Protein AF-0000000073184223 (afdb_homodimer)

pLDDT: mean 76.75, std 21.21, range [19.06, 98.12]

Nearest PDB structures (foldseek):
  7ayc-assembly1_A-2  TM=7.603E-01  e=7.963E-11  Homo sapiens
  1zsy-assembly1_A  TM=7.651E-01  e=2.334E-10  Homo sapiens
  5lbx-assembly1_B  TM=7.078E-01  e=9.997E-10  Candida tropicalis
  4w99-assembly1_B  TM=7.111E-01  e=1.658E-09  Candida tropicalis
  6k9y-assembly2_C  TM=6.163E-01  e=9.029E-06  Homo sapiens

Sequence (350 aa):
MLSVWGFRTVNLIRDRGEVNKKIRELTELGGDYVLTETEFMKNRKDVLKNLYEPVKLALNGVGGRSALVVASALERGGTVVSYGEMSGENAQFSTSSFIFNDIIARGFAIMNFYNNPENATKCDQIFHDLQELYKQNRLKSPDMDKWGMQDYSKAIEHAVDHGHPKQLIIEDTVLMLSVWGFRTVNLIRDRGEVNKKIRELTELGGDYVLTETEFMKNRKDVLKNLYEPVKLALNGVGGRSALVVASALERGGTVVSYGEMSGENAQFSTSSFIFNDIIARGFAIMNFYNNPENATKCDQIFHDLQELYKQNRLKSPDMDKWGMQDYSKAIEHAVDHGHPKQLIIEDTVL

Organism: Anisakis simplex (NCBI:txid6269)

Solvent-accessible surface area (backbone atoms only — not comparable to full-atom values): 18554 Å² total; per-residue (Å²): 104,55,45,79,74,62,32,51,31,51,31,49,40,68,90,58,83,64,48,68,59,50,39,53,51,43,41,72,66,48,41,72,36,66,40,32,52,70,58,39,70,75,39,40,68,62,56,55,64,70,37,92,44,65,24,44,35,24,39,30,24,36,22,18,66,58,31,29,59,50,46,68,59,42,34,75,61,10,37,31,36,31,62,40,52,70,69,74,37,51,21,29,34,56,46,63,44,18,32,76,33,41,28,33,38,34,32,42,38,68,63,62,50,63,68,31,72,91,34,43,67,58,48,49,49,50,49,48,52,51,49,52,34,37,74,68,66,64,46,77,70,63,93,52,78,85,71,61,84,87,43,48,68,55,47,51,49,42,60,67,68,47,82,77,65,73,30,49,29,46,22,55,57,84,122,103,56,45,79,74,62,34,51,33,49,31,47,40,67,89,58,84,61,46,69,59,50,39,52,52,43,40,72,66,49,42,70,36,65,40,33,50,68,56,38,69,75,38,41,67,62,56,54,64,70,37,92,43,64,25,44,36,24,39,31,25,35,22,18,66,58,30,28,59,52,47,67,60,42,33,75,61,10,37,31,35,32,62,39,52,69,69,74,37,51,22,28,36,56,47,63,45,17,31,76,31,41,29,35,39,34,32,42,39,67,62,62,50,63,69,31,73,92,33,43,67,59,49,48,50,50,49,48,51,52,50,51,34,37,73,69,66,65,47,76,72,65,94,54,79,86,69,61,84,87,41,46,67,54,47,52,49,43,60,69,67,50,81,78,62,72,29,48,29,45,23,56,59,85,121

Radius of gyration: 23.41 Å; Cα contacts (8 Å, |Δi|>4): 614; chains: 2; bounding box: 47×69×52 Å

Secondary structure (DSSP, 8-state):
-GGGGT--EEEEE-SSS-HHHHHHHHHHTT-SEEEEHHHHHHSHHHHHHTSSS-EEEEEESS-HHHHHHHHTTEEEEEEEEE---TT-SPEEE-HHHHHHH--EEEE--HHHHHH-GGGHHHHHHHHHHHHHHHHTT-S---S-----GGGHHHHHHHHHHSS----EEEE----/-GGGGT--EEEEE-SSS-HHHHHHHHHHTT-SEEEEHHHHHHHHHHHHHTSSS-EEEEEESS-HHHHHHHHTTPPTT-EEEE---TT-SPEEE-HHHHHHH--EEEE--HHHHHH-GGGHHHHHHHHHHHHHHHHTT-S---S-----GGGHHHHHHHHHHSS---EEEEE----

Foldseek 3Di:
DLVVVVWAWAWEDAPDDPQVVVQVVVVVLPHPHYYHLVVCVVCVVVVLVVPPFQFQEWEFAAADCVQASRQVRHAQNHEYEYAHHNPVDHHDHDPCCCVPRVYYYYYDHVVVQCPDPVCVVVVVVVVVVVVVCVVVVSDDPDVDDPDDPVCVVVVVVCVRPDPPGTTIGTGPPPD/DQVVVVWAWAWEDAPDDPQVVVQVVVVVLPHPHYYHLVVCVVCVVVVLVVPPFQFQEWEFAAADCVQASRQVRHAQNHEYEYAHHNPVDHHDHDPCCCVPRVYYYYYDHVVVQCPDPVCVVVVVVVVVVVVVCVVVVSDDDDVDDPDDPVCVVVVVVCVRPDPPGTTIGTGPPPD

Structure (mmCIF, N/CA/C/O backbone):
data_AF-0000000073184223-model_v1
#
loop_
_entity.id
_entity.type
_entity.pdbx_description
1 polymer 'ADH_zinc_N domain-containing protein'
#
loop_
_atom_site.group_PDB
_atom_site.id
_atom_site.type_symbol
_atom_site.label_atom_id
_atom_site.label_alt_id
_atom_site.label_comp_id
_atom_site.label_asym_id
_atom_site.label_entity_id
_atom_site.label_seq_id
_atom_site.pdbx_PDB_ins_code
_atom_site.Cartn_x
_atom_site.Cartn_y
_atom_site.Cartn_z
_atom_site.occupancy
_atom_site.B_iso_or_equiv
_atom_site.auth_seq_id
_atom_site.auth_comp_id
_atom_site.auth_asym_id
_atom_site.auth_atom_id
_atom_site.pdbx_PDB_model_num
ATOM 1 N N . MET A 1 1 ? -0.9 20.328 14.289 1 53.59 1 MET A N 1
ATOM 2 C CA . MET A 1 1 ? -1.05 19.359 15.375 1 53.59 1 MET A CA 1
ATOM 3 C C . MET A 1 1 ? 0.261 18.625 15.625 1 53.59 1 MET A C 1
ATOM 5 O O . MET A 1 1 ? 0.687 18.484 16.781 1 53.59 1 MET A O 1
ATOM 9 N N . LEU A 1 2 ? 1.033 18.203 14.68 1 53.59 2 LEU A N 1
ATOM 10 C CA . LEU A 1 2 ? 2.205 17.359 14.852 1 53.59 2 LEU A CA 1
ATOM 11 C C . LEU A 1 2 ? 3.32 18.109 15.57 1 53.59 2 LEU A C 1
ATOM 13 O O . LEU A 1 2 ? 4.039 17.531 16.391 1 53.59 2 LEU A O 1
ATOM 17 N N . SER A 1 3 ? 3.285 19.391 15.367 1 56.97 3 SER A N 1
ATOM 18 C CA . SER A 1 3 ? 4.32 20.203 15.992 1 56.97 3 SER A CA 1
ATOM 19 C C . SER A 1 3 ? 4.121 20.281 17.5 1 56.97 3 SER A C 1
ATOM 21 O O . SER A 1 3 ? 5.09 20.328 18.266 1 56.97 3 SER A O 1
ATOM 23 N N . VAL A 1 4 ? 2.914 20.109 17.844 1 59.28 4 VAL A N 1
ATOM 24 C CA . VAL A 1 4 ? 2.588 20.156 19.266 1 59.28 4 VAL A CA 1
ATOM 25 C C . VAL A 1 4 ? 3.117 18.906 19.969 1 59.28 4 VAL A C 1
ATOM 27 O O . VAL A 1 4 ? 3.516 18.969 21.125 1 59.28 4 VAL A O 1
ATOM 30 N N . TRP A 1 5 ? 3.221 17.938 19.203 1 67.75 5 TRP A N 1
ATOM 31 C CA . TRP A 1 5 ? 3.662 16.672 19.781 1 67.75 5 TRP A CA 1
ATOM 32 C C . TRP A 1 5 ? 5.164 16.484 19.594 1 67.75 5 TRP A C 1
ATOM 34 O O . TRP A 1 5 ? 5.715 15.445 19.969 1 67.75 5 TRP A O 1
ATOM 44 N N . GLY A 1 6 ? 5.82 17.453 19.031 1 70.56 6 GLY A N 1
ATOM 45 C CA . GLY A 1 6 ? 7.273 17.453 18.938 1 70.56 6 GLY A CA 1
ATOM 46 C C . GLY A 1 6 ? 7.793 16.766 17.688 1 70.56 6 GLY A C 1
ATOM 47 O O . GLY A 1 6 ? 8.977 16.438 17.594 1 70.56 6 GLY A O 1
ATOM 48 N N . PHE A 1 7 ? 6.883 16.5 16.812 1 77.12 7 PHE A N 1
ATOM 49 C CA . PHE A 1 7 ? 7.332 15.891 15.562 1 77.12 7 PHE A CA 1
ATOM 50 C C . PHE A 1 7 ? 7.777 16.953 14.57 1 77.12 7 PHE A C 1
ATOM 52 O O . PHE A 1 7 ? 7.188 18.031 14.5 1 77.12 7 PHE A O 1
ATOM 59 N N . ARG A 1 8 ? 8.836 16.641 13.891 1 82.62 8 ARG A N 1
ATOM 60 C CA . ARG A 1 8 ? 9.188 17.469 12.734 1 82.62 8 ARG A CA 1
ATOM 61 C C . ARG A 1 8 ? 8.445 16.984 11.484 1 82.62 8 ARG A C 1
ATOM 63 O O . ARG A 1 8 ? 8.305 15.781 11.266 1 82.62 8 ARG A O 1
ATOM 70 N N . THR A 1 9 ? 8.047 17.969 10.703 1 85.5 9 THR A N 1
ATOM 71 C CA . THR A 1 9 ? 7.184 17.578 9.586 1 85.5 9 THR A CA 1
ATOM 72 C C . THR A 1 9 ? 7.699 18.172 8.281 1 85.5 9 THR A C 1
ATOM 74 O O . THR A 1 9 ? 8.258 19.281 8.273 1 85.5 9 THR A O 1
ATOM 77 N N . VAL A 1 10 ? 7.598 17.359 7.273 1 89.81 10 VAL A N 1
ATOM 78 C CA . VAL A 1 10 ? 7.715 17.844 5.902 1 89.81 10 VAL A CA 1
ATOM 79 C C . VAL A 1 10 ? 6.336 17.906 5.25 1 89.81 10 VAL A C 1
ATOM 81 O O . VAL A 1 10 ? 5.648 16.891 5.141 1 89.81 10 VAL A O 1
ATOM 84 N N . ASN A 1 11 ? 5.918 19.094 4.84 1 90.62 11 ASN A N 1
ATOM 85 C CA . ASN A 1 11 ? 4.602 19.312 4.246 1 90.62 11 ASN A CA 1
ATOM 86 C C . ASN A 1 11 ? 4.703 19.625 2.76 1 90.62 11 ASN A C 1
ATOM 88 O O . ASN A 1 11 ? 5.363 20.594 2.371 1 90.62 11 ASN A O 1
ATOM 92 N N . LEU A 1 12 ? 4.074 18.828 2.008 1 92.31 12 LEU A N 1
ATOM 93 C CA . LEU A 1 12 ? 4.082 19.016 0.562 1 92.31 12 LEU A CA 1
ATOM 94 C C . LEU A 1 12 ? 2.75 19.594 0.085 1 92.31 12 LEU A C 1
ATOM 96 O O . LEU A 1 12 ? 1.687 19.062 0.425 1 92.31 12 LEU A O 1
ATOM 100 N N . ILE A 1 13 ? 2.838 20.688 -0.626 1 89.81 13 ILE A N 1
ATOM 101 C CA . ILE A 1 13 ? 1.621 21.312 -1.14 1 89.81 13 ILE A CA 1
ATOM 102 C C . ILE A 1 13 ? 1.611 21.25 -2.666 1 89.81 13 ILE A C 1
ATOM 104 O O . ILE A 1 13 ? 2.652 21.031 -3.289 1 89.81 13 ILE A O 1
ATOM 108 N N . ARG A 1 14 ? 0.423 21.406 -3.211 1 82.62 14 ARG A N 1
ATOM 109 C CA . ARG A 1 14 ? 0.275 21.406 -4.664 1 82.62 14 ARG A CA 1
ATOM 110 C C . ARG A 1 14 ? 0.854 22.688 -5.273 1 82.62 14 ARG A C 1
ATOM 112 O O . ARG A 1 14 ? 0.773 23.75 -4.672 1 82.62 14 ARG A O 1
ATOM 119 N N . ASP A 1 15 ? 1.354 22.453 -6.406 1 82.38 15 ASP A N 1
ATOM 120 C CA . ASP A 1 15 ? 1.983 23.562 -7.125 1 82.38 15 ASP A CA 1
ATOM 121 C C . ASP A 1 15 ? 0.937 24.438 -7.801 1 82.38 15 ASP A C 1
ATOM 123 O O . ASP A 1 15 ? 0.967 24.625 -9.016 1 82.38 15 ASP A O 1
ATOM 127 N N . ARG A 1 16 ? -0.103 24.734 -7.156 1 78.31 16 ARG A N 1
ATOM 128 C CA . ARG A 1 16 ? -1.122 25.562 -7.781 1 78.31 16 ARG A CA 1
ATOM 129 C C . ARG A 1 16 ? -1.616 26.641 -6.812 1 78.31 16 ARG A C 1
ATOM 131 O O . ARG A 1 16 ? -1.604 26.438 -5.598 1 78.31 16 ARG A O 1
ATOM 138 N N . GLY A 1 17 ? -2.094 27.766 -7.379 1 80.19 17 GLY A N 1
ATOM 139 C CA . GLY A 1 17 ? -2.666 28.859 -6.594 1 80.19 17 GLY A CA 1
ATOM 140 C C . GLY A 1 17 ? -1.619 29.703 -5.898 1 80.19 17 GLY A C 1
ATOM 141 O O . GLY A 1 17 ? -0.576 30.016 -6.48 1 80.19 17 GLY A O 1
ATOM 142 N N . GLU A 1 18 ? -2.014 30.125 -4.695 1 84.38 18 GLU A N 1
ATOM 143 C CA . GLU A 1 18 ? -1.152 31 -3.908 1 84.38 18 GLU A CA 1
ATOM 144 C C . GLU A 1 18 ? -0.167 30.188 -3.066 1 84.38 18 GLU A C 1
ATOM 146 O O . GLU A 1 18 ? -0.256 30.188 -1.837 1 84.38 18 GLU A O 1
ATOM 151 N N . VAL A 1 19 ? 0.818 29.734 -3.701 1 88.19 19 VAL A N 1
ATOM 152 C CA . VAL A 1 19 ? 1.782 28.812 -3.098 1 88.19 19 VAL A CA 1
ATOM 153 C C . VAL A 1 19 ? 2.502 29.516 -1.943 1 88.19 19 VAL A C 1
ATOM 155 O O . VAL A 1 19 ? 2.6 28.969 -0.844 1 88.19 19 VAL A O 1
ATOM 158 N N . ASN A 1 20 ? 2.902 30.734 -2.176 1 90.56 20 ASN A N 1
ATOM 159 C CA . ASN A 1 20 ? 3.643 31.469 -1.153 1 90.56 20 ASN A CA 1
ATOM 160 C C . ASN A 1 20 ? 2.785 31.719 0.083 1 90.56 20 ASN A C 1
ATOM 162 O O . ASN A 1 20 ? 3.273 31.625 1.211 1 90.56 20 ASN A O 1
ATOM 166 N N . LYS A 1 21 ? 1.591 32.031 -0.204 1 89.69 21 LYS A N 1
ATOM 167 C CA . LYS A 1 21 ? 0.667 32.25 0.905 1 89.69 21 LYS A CA 1
ATOM 168 C C . LYS A 1 21 ? 0.461 30.969 1.712 1 89.69 21 LYS A C 1
ATOM 170 O O . LYS A 1 21 ? 0.466 30.984 2.943 1 89.69 21 LYS A O 1
ATOM 175 N N . LYS A 1 22 ? 0.315 29.891 1.019 1 87.81 22 LYS A N 1
ATOM 176 C CA . LYS A 1 22 ? 0.105 28.609 1.681 1 87.81 22 LYS A CA 1
ATOM 177 C C . LYS A 1 22 ? 1.336 28.188 2.48 1 87.81 22 LYS A C 1
ATOM 179 O O . LYS A 1 22 ? 1.215 27.672 3.594 1 87.81 22 LYS A O 1
ATOM 184 N N . ILE A 1 23 ? 2.436 28.453 1.899 1 90.38 23 ILE A N 1
ATOM 185 C CA . ILE A 1 23 ? 3.682 28.109 2.58 1 90.38 23 ILE A CA 1
ATOM 186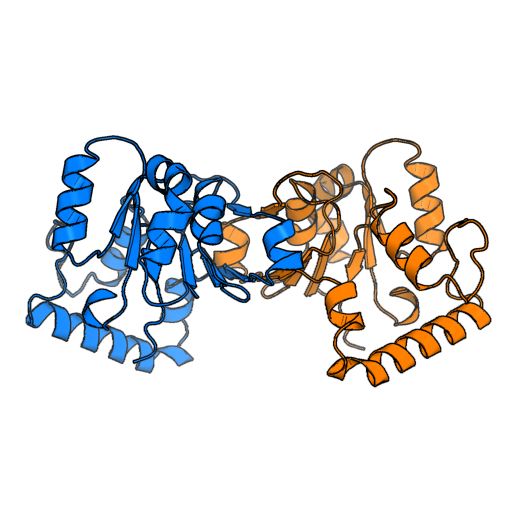 C C . ILE A 1 23 ? 3.785 28.906 3.883 1 90.38 23 ILE A C 1
ATOM 188 O O . ILE A 1 23 ? 4.109 28.344 4.934 1 90.38 23 ILE A O 1
ATOM 192 N N . ARG A 1 24 ? 3.533 30.156 3.836 1 89 24 ARG A N 1
ATOM 193 C CA . ARG A 1 24 ? 3.596 31.016 5.02 1 89 24 ARG A CA 1
ATOM 194 C C . ARG A 1 24 ? 2.598 30.547 6.078 1 89 24 ARG A C 1
ATOM 196 O O . ARG A 1 24 ? 2.947 30.422 7.254 1 89 24 ARG A O 1
ATOM 203 N N . GLU A 1 25 ? 1.445 30.25 5.621 1 83.31 25 GLU A N 1
ATOM 204 C CA . GLU A 1 25 ? 0.389 29.828 6.539 1 83.31 25 GLU A CA 1
ATOM 205 C C . GLU A 1 25 ? 0.751 28.531 7.234 1 83.31 25 GLU A C 1
ATOM 207 O O . GLU A 1 25 ? 0.609 28.406 8.453 1 83.31 25 GLU A O 1
ATOM 212 N N . LEU A 1 26 ? 1.248 27.609 6.52 1 85.31 26 LEU A N 1
ATOM 213 C CA . LEU A 1 26 ? 1.556 26.297 7.078 1 85.31 26 LEU A CA 1
ATOM 214 C C . LEU A 1 26 ? 2.783 26.359 7.98 1 85.31 26 LEU A C 1
ATOM 216 O O . LEU A 1 26 ? 2.869 25.641 8.977 1 85.31 26 LEU A O 1
ATOM 220 N N . THR A 1 27 ? 3.688 27.219 7.574 1 86.88 27 THR A N 1
ATOM 221 C CA . THR A 1 27 ? 4.852 27.438 8.43 1 86.88 27 THR A CA 1
ATOM 222 C C . THR A 1 27 ? 4.438 28.047 9.766 1 86.88 27 THR A C 1
ATOM 224 O O . THR A 1 27 ? 4.934 27.641 10.82 1 86.88 27 THR A O 1
ATOM 227 N N . GLU A 1 28 ? 3.533 28.938 9.688 1 82.44 28 GLU A N 1
ATOM 228 C CA . GLU A 1 28 ? 3.041 29.609 10.891 1 82.44 28 GLU A CA 1
ATOM 229 C C . GLU A 1 28 ? 2.279 28.625 11.781 1 82.44 28 GLU A C 1
ATOM 231 O O . GLU A 1 28 ? 2.27 28.781 13.008 1 82.44 28 GLU A O 1
ATOM 236 N N . LEU A 1 29 ? 1.709 27.688 11.133 1 78.56 29 LEU A N 1
ATOM 237 C CA . LEU A 1 29 ? 0.947 26.688 11.883 1 78.56 29 LEU A CA 1
ATOM 238 C C . LEU A 1 29 ? 1.874 25.656 12.523 1 78.56 29 LEU A C 1
ATOM 240 O O . LEU A 1 29 ? 1.437 24.844 13.344 1 78.56 29 LEU A O 1
ATOM 244 N N . GLY A 1 30 ? 3.154 25.719 12.133 1 79.12 30 GLY A N 1
ATOM 245 C CA . GLY A 1 30 ? 4.105 24.859 12.82 1 79.12 30 GLY A CA 1
ATOM 246 C C . GLY A 1 30 ? 4.812 23.891 11.891 1 79.12 30 GLY A C 1
ATOM 247 O O . GLY A 1 30 ? 5.559 23.016 12.344 1 79.12 30 GLY A O 1
ATOM 248 N N . GLY A 1 31 ? 4.582 24 10.648 1 83.31 31 GLY A N 1
ATOM 249 C CA . GLY A 1 31 ? 5.289 23.141 9.703 1 83.31 31 GLY A CA 1
ATOM 250 C C . GLY A 1 31 ? 6.773 23.453 9.625 1 83.31 31 GLY A C 1
ATOM 251 O O . GLY A 1 31 ? 7.168 24.609 9.469 1 83.31 31 GLY A O 1
ATOM 252 N N . ASP A 1 32 ? 7.586 22.469 9.711 1 84.31 32 ASP A N 1
ATOM 253 C CA . ASP A 1 32 ? 9.031 22.672 9.672 1 84.31 32 ASP A CA 1
ATOM 254 C C . ASP A 1 32 ? 9.523 22.891 8.242 1 84.31 32 ASP A C 1
ATOM 256 O O . ASP A 1 32 ? 10.289 23.828 7.977 1 84.31 32 ASP A O 1
ATOM 260 N N . TYR A 1 33 ? 9.125 22.016 7.387 1 88.69 33 TYR A N 1
ATOM 261 C CA . TYR A 1 33 ? 9.398 22.156 5.961 1 88.69 33 TYR A CA 1
ATOM 262 C C . TYR A 1 33 ? 8.102 22.156 5.152 1 88.69 33 TYR A C 1
ATOM 264 O O . TYR A 1 33 ? 7.262 21.281 5.305 1 88.69 33 TYR A O 1
ATOM 272 N N . VAL A 1 34 ? 7.941 23.188 4.453 1 90.94 34 VAL A N 1
ATOM 273 C CA . VAL A 1 34 ? 6.793 23.312 3.562 1 90.94 34 VAL A CA 1
ATOM 274 C C . VAL A 1 34 ? 7.27 23.594 2.139 1 90.94 34 VAL A C 1
ATOM 276 O O . VAL A 1 34 ? 7.914 24.609 1.879 1 90.94 34 VAL A O 1
ATOM 279 N N . LEU A 1 35 ? 6.992 22.688 1.297 1 92.12 35 LEU A N 1
ATOM 280 C CA . LEU A 1 35 ? 7.453 22.797 -0.083 1 92.12 35 LEU A CA 1
ATOM 281 C C . LEU A 1 35 ? 6.402 22.25 -1.049 1 92.12 35 LEU A C 1
ATOM 283 O O . LEU A 1 35 ? 5.5 21.516 -0.644 1 92.12 35 LEU A O 1
ATOM 287 N N . THR A 1 36 ? 6.492 22.688 -2.289 1 93.38 36 THR A N 1
ATOM 288 C CA . THR A 1 36 ? 5.684 22.047 -3.32 1 93.38 36 THR A CA 1
ATOM 289 C C . THR A 1 36 ? 6.227 20.656 -3.65 1 93.38 36 THR A C 1
ATOM 291 O O . THR A 1 36 ? 7.387 20.344 -3.361 1 93.38 36 THR A O 1
ATOM 294 N N . GLU A 1 37 ? 5.402 19.844 -4.23 1 92.5 37 GLU A N 1
ATOM 295 C CA . GLU A 1 37 ? 5.844 18.516 -4.621 1 92.5 37 GLU A CA 1
ATOM 296 C C . GLU A 1 37 ? 7 18.578 -5.613 1 92.5 37 GLU A C 1
ATOM 298 O O . GLU A 1 37 ? 7.941 17.781 -5.527 1 92.5 37 GLU A O 1
ATOM 303 N N . THR A 1 38 ? 6.883 19.531 -6.516 1 93.19 38 THR A N 1
ATOM 304 C CA . THR A 1 38 ? 7.922 19.703 -7.523 1 93.19 38 THR A CA 1
ATOM 305 C C . THR A 1 38 ? 9.25 20.078 -6.871 1 93.19 38 THR A C 1
ATOM 307 O O . THR A 1 38 ? 10.289 19.5 -7.184 1 93.19 38 THR A O 1
ATOM 310 N N . GLU A 1 39 ? 9.188 21.016 -5.969 1 92.75 39 GLU A N 1
ATOM 311 C CA . GLU A 1 39 ? 10.391 21.438 -5.258 1 92.75 39 GLU A CA 1
ATOM 312 C C . GLU A 1 39 ? 10.969 20.297 -4.43 1 92.75 39 GLU A C 1
ATOM 314 O O . GLU A 1 39 ? 12.188 20.125 -4.371 1 92.75 39 GLU A O 1
ATOM 319 N N . PHE A 1 40 ? 10.109 19.562 -3.789 1 94 40 PHE A N 1
ATOM 320 C CA . PHE A 1 40 ? 10.539 18.438 -2.965 1 94 40 PHE A CA 1
ATOM 321 C C . PHE A 1 40 ? 11.25 17.391 -3.809 1 94 40 PHE A C 1
ATOM 323 O O . PHE A 1 40 ? 12.32 16.906 -3.428 1 94 40 PHE A O 1
ATOM 330 N N . MET A 1 41 ? 10.695 17.078 -4.941 1 92.88 41 MET A N 1
ATOM 331 C CA . MET A 1 41 ? 11.273 16.047 -5.797 1 92.88 41 MET A CA 1
ATOM 332 C C . MET A 1 41 ? 12.648 16.469 -6.305 1 92.88 41 MET A C 1
ATOM 334 O O . MET A 1 41 ? 13.531 15.633 -6.48 1 92.88 41 MET A O 1
ATOM 338 N N . LYS A 1 42 ? 12.867 17.781 -6.512 1 93.25 42 LYS A N 1
ATOM 339 C CA . LYS A 1 42 ? 14.148 18.297 -6.977 1 93.25 42 LYS A CA 1
ATOM 340 C C . LYS A 1 42 ? 15.18 18.297 -5.855 1 93.25 42 LYS A C 1
ATOM 342 O O . LYS A 1 42 ? 16.375 18.125 -6.105 1 93.25 42 LYS A O 1
ATOM 347 N N . ASN A 1 43 ? 14.719 18.469 -4.629 1 91.75 43 ASN A N 1
ATOM 348 C CA . ASN A 1 43 ? 15.633 18.672 -3.512 1 91.75 43 ASN A CA 1
ATOM 349 C C . ASN A 1 43 ? 15.438 17.609 -2.428 1 91.75 43 ASN A C 1
ATOM 351 O O . ASN A 1 43 ? 15.734 17.844 -1.257 1 91.75 43 ASN A O 1
ATOM 355 N N . ARG A 1 44 ? 14.898 16.547 -2.764 1 90.44 44 ARG A N 1
ATOM 356 C CA . ARG A 1 44 ? 14.461 15.539 -1.799 1 90.44 44 ARG A CA 1
ATOM 357 C C . ARG A 1 44 ? 15.609 15.117 -0.889 1 90.44 44 ARG A C 1
ATOM 359 O O . ARG A 1 44 ? 15.461 15.086 0.335 1 90.44 44 ARG A O 1
ATOM 366 N N . LYS A 1 45 ? 16.75 14.828 -1.449 1 88.44 45 LYS A N 1
ATOM 367 C CA . LYS A 1 45 ? 17.891 14.359 -0.673 1 88.44 45 LYS A CA 1
ATOM 368 C C . LYS A 1 45 ? 18.312 15.406 0.357 1 88.44 45 LYS A C 1
ATOM 370 O O . LYS A 1 45 ? 18.562 15.07 1.519 1 88.44 45 LYS A O 1
ATOM 375 N N . ASP A 1 46 ? 18.391 16.625 -0.089 1 90.25 46 ASP A N 1
ATOM 376 C CA . ASP A 1 46 ? 18.812 17.703 0.795 1 90.25 46 ASP A CA 1
ATOM 377 C C . ASP A 1 46 ? 17.781 17.922 1.911 1 90.25 46 ASP A C 1
ATOM 379 O O . ASP A 1 46 ? 18.156 18.125 3.068 1 90.25 46 ASP A O 1
ATOM 383 N N . VAL A 1 47 ? 16.531 17.844 1.564 1 89.12 47 VAL A N 1
ATOM 384 C CA . VAL A 1 47 ? 15.461 18.062 2.537 1 89.12 47 VAL A CA 1
ATOM 385 C C . VAL A 1 47 ? 15.508 16.969 3.602 1 89.12 47 VAL A C 1
ATOM 387 O O . VAL A 1 47 ? 15.461 17.25 4.801 1 89.12 47 VAL A O 1
ATOM 390 N N . LEU A 1 48 ? 15.672 15.719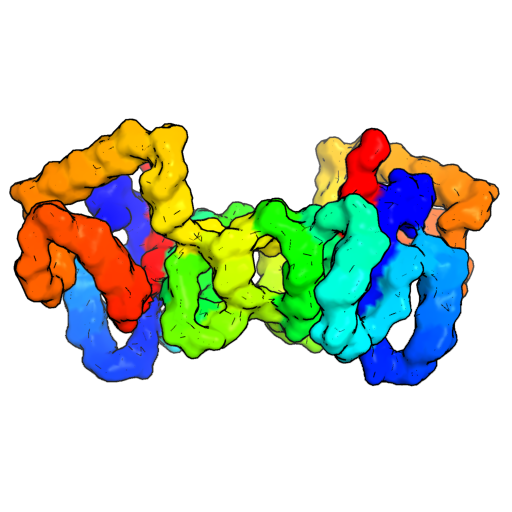 3.164 1 89.5 48 LEU A N 1
ATOM 391 C CA . LEU A 1 48 ? 15.633 14.586 4.078 1 89.5 48 LEU A CA 1
ATOM 392 C C . LEU A 1 48 ? 16.891 14.531 4.938 1 89.5 48 LEU A C 1
ATOM 394 O O . LEU A 1 48 ? 16.844 14.117 6.098 1 89.5 48 LEU A O 1
ATOM 398 N N . LYS A 1 49 ? 18 14.977 4.395 1 87.19 49 LYS A N 1
ATOM 399 C CA . LYS A 1 49 ? 19.25 15.031 5.156 1 87.19 49 LYS A CA 1
ATOM 400 C C . LYS A 1 49 ? 19.156 16.047 6.285 1 87.19 49 LYS A C 1
ATOM 402 O O . LYS A 1 49 ? 19.766 15.867 7.34 1 87.19 49 LYS A O 1
ATOM 407 N N . ASN A 1 50 ? 18.469 17.047 5.969 1 84.75 50 ASN A N 1
ATOM 408 C CA . ASN A 1 50 ? 18.359 18.109 6.957 1 84.75 50 ASN A CA 1
ATOM 409 C C . ASN A 1 50 ? 17.406 17.719 8.086 1 84.75 50 ASN A C 1
ATOM 411 O O . ASN A 1 50 ? 17.344 18.406 9.109 1 84.75 50 ASN A O 1
ATOM 415 N N . LEU A 1 51 ? 16.75 16.578 7.727 1 82.94 51 LEU A N 1
ATOM 416 C CA . LEU A 1 51 ? 15.906 16.062 8.812 1 82.94 51 LEU A CA 1
ATOM 417 C C . LEU A 1 51 ? 16.734 15.289 9.82 1 82.94 51 LEU A C 1
ATOM 419 O O . LEU A 1 51 ? 17.703 14.609 9.453 1 82.94 51 LEU A O 1
ATOM 423 N N . TYR A 1 52 ? 16.766 15.5 10.984 1 78.06 52 TYR A N 1
ATOM 424 C CA . TYR A 1 52 ? 17.562 14.844 12.008 1 78.06 52 TYR A CA 1
ATOM 425 C C . TYR A 1 52 ? 17.172 13.383 12.164 1 78.06 52 TYR A C 1
ATOM 427 O O . TYR A 1 52 ? 17.969 12.57 12.641 1 78.06 52 TYR A O 1
ATOM 435 N N . GLU A 1 53 ? 15.992 13.047 11.719 1 84.81 53 GLU A N 1
ATOM 436 C CA . GLU A 1 53 ? 15.5 11.68 11.891 1 84.81 53 GLU A CA 1
ATOM 437 C C . GLU A 1 53 ? 14.836 11.172 10.609 1 84.81 53 GLU A C 1
ATOM 439 O O . GLU A 1 53 ? 14.273 11.953 9.844 1 84.81 53 GLU A O 1
ATOM 444 N N . PRO A 1 54 ? 14.984 9.875 10.406 1 90.31 54 PRO A N 1
ATOM 445 C CA . PRO A 1 54 ? 14.328 9.289 9.234 1 90.31 54 PRO A CA 1
ATOM 446 C C . PRO A 1 54 ? 12.812 9.414 9.289 1 90.31 54 PRO A C 1
ATOM 448 O O . PRO A 1 54 ? 12.227 9.477 10.375 1 90.31 54 PRO A O 1
ATOM 451 N N . VAL A 1 55 ? 12.172 9.422 8.133 1 92.44 55 VAL A N 1
ATOM 452 C CA . VAL A 1 55 ? 10.719 9.547 8.031 1 92.44 55 VAL A CA 1
ATOM 453 C C . VAL A 1 55 ? 10.078 8.164 8.086 1 92.44 55 VAL A C 1
ATOM 455 O O . VAL A 1 55 ? 10.266 7.348 7.188 1 92.44 55 VAL A O 1
ATOM 458 N N . LYS A 1 56 ? 9.258 7.988 9.07 1 93.88 56 LYS A N 1
ATOM 459 C CA . LYS A 1 56 ? 8.695 6.66 9.273 1 93.88 56 LYS A CA 1
ATOM 460 C C . LYS A 1 56 ? 7.234 6.605 8.836 1 93.88 56 LYS A C 1
ATOM 462 O O . LYS A 1 56 ? 6.68 5.523 8.648 1 93.88 56 LYS A O 1
ATOM 467 N N . LEU A 1 57 ? 6.66 7.738 8.719 1 94.12 57 LEU A N 1
ATOM 468 C CA . LEU A 1 57 ? 5.234 7.801 8.43 1 94.12 57 LEU A CA 1
ATOM 469 C C . LEU A 1 57 ? 4.938 8.883 7.398 1 94.12 57 LEU A C 1
ATOM 471 O O . LEU A 1 57 ? 5.434 10 7.508 1 94.12 57 LEU A O 1
ATOM 475 N N . ALA A 1 58 ? 4.238 8.516 6.395 1 94.81 58 ALA A N 1
ATOM 476 C CA . ALA A 1 58 ? 3.732 9.445 5.395 1 94.81 58 ALA A CA 1
ATOM 477 C C . ALA A 1 58 ? 2.207 9.43 5.348 1 94.81 58 ALA A C 1
ATOM 479 O O . ALA A 1 58 ? 1.588 8.367 5.414 1 94.81 58 ALA A O 1
ATOM 480 N N . LEU A 1 59 ? 1.623 10.609 5.324 1 92.75 59 LEU A N 1
ATOM 481 C CA . LEU A 1 59 ? 0.174 10.758 5.246 1 92.75 59 LEU A CA 1
ATOM 482 C C . LEU A 1 59 ? -0.236 11.398 3.924 1 92.75 59 LEU A C 1
ATOM 484 O O . LEU A 1 59 ? 0.255 12.469 3.57 1 92.75 59 LEU A O 1
ATOM 488 N N . ASN A 1 60 ? -1.089 10.758 3.232 1 92.75 60 ASN A N 1
ATOM 489 C CA . ASN A 1 60 ? -1.515 11.273 1.935 1 92.75 60 ASN A CA 1
ATOM 490 C C . ASN A 1 60 ? -3.035 11.352 1.835 1 92.75 60 ASN A C 1
ATOM 492 O O . ASN A 1 60 ? -3.732 10.367 2.1 1 92.75 60 ASN A O 1
ATOM 496 N N . GLY A 1 61 ? -3.531 12.539 1.497 1 89.88 61 GLY A N 1
ATOM 497 C CA . GLY A 1 61 ? -4.965 12.719 1.319 1 89.88 61 GLY A CA 1
ATOM 498 C C . GLY A 1 61 ? -5.355 13.016 -0.116 1 89.88 61 GLY A C 1
ATOM 499 O O . GLY A 1 61 ? -6.523 13.289 -0.404 1 89.88 61 GLY A O 1
ATOM 500 N N . VAL A 1 62 ? -4.402 12.977 -0.974 1 87.88 62 VAL A N 1
ATOM 501 C CA . VAL A 1 62 ? -4.645 13.422 -2.342 1 87.88 62 VAL A CA 1
ATOM 502 C C . VAL A 1 62 ? -4.805 12.211 -3.26 1 87.88 62 VAL A C 1
ATOM 504 O O . VAL A 1 62 ? -5.754 12.141 -4.043 1 87.88 62 VAL A O 1
ATOM 507 N N . GLY A 1 63 ? -3.955 11.227 -3.184 1 91.62 63 GLY A N 1
ATOM 508 C CA . GLY A 1 63 ? -3.93 10.086 -4.09 1 91.62 63 GLY A CA 1
ATOM 509 C C . GLY A 1 63 ? -3.072 10.32 -5.316 1 91.62 63 GLY A C 1
ATOM 510 O O . GLY A 1 63 ? -2.176 11.164 -5.305 1 91.62 63 GLY A O 1
ATOM 511 N N . GLY A 1 64 ? -3.279 9.438 -6.344 1 92.94 64 GLY A N 1
ATOM 512 C CA . GLY A 1 64 ? -2.543 9.602 -7.59 1 92.94 64 GLY A CA 1
ATOM 513 C C . GLY A 1 64 ? -1.039 9.656 -7.391 1 92.94 64 GLY A C 1
ATOM 514 O O . GLY A 1 64 ? -0.493 8.938 -6.547 1 92.94 64 GLY A O 1
ATOM 515 N N . ARG A 1 65 ? -0.467 10.531 -8.18 1 93.38 65 ARG A N 1
ATOM 516 C CA . ARG A 1 65 ? 0.985 10.672 -8.148 1 93.38 65 ARG A CA 1
ATOM 517 C C . ARG A 1 65 ? 1.448 11.289 -6.832 1 93.38 65 ARG A C 1
ATOM 519 O O . ARG A 1 65 ? 2.584 11.07 -6.402 1 93.38 65 ARG A O 1
ATOM 526 N N . SER A 1 66 ? 0.633 12.062 -6.219 1 93.25 66 SER A N 1
ATOM 527 C CA . SER A 1 66 ? 0.979 12.664 -4.938 1 93.25 66 SER A CA 1
ATOM 528 C C . SER A 1 66 ? 1.345 11.602 -3.906 1 93.25 66 SER A C 1
ATOM 530 O O . SER A 1 66 ? 2.262 11.797 -3.105 1 93.25 66 SER A O 1
ATOM 532 N N . ALA A 1 67 ? 0.676 10.477 -3.945 1 95.31 67 ALA A N 1
ATOM 533 C CA . ALA A 1 67 ? 0.976 9.375 -3.037 1 95.31 67 ALA A CA 1
ATOM 534 C C . ALA A 1 67 ? 2.391 8.844 -3.262 1 95.31 67 ALA A C 1
ATOM 536 O O . ALA A 1 67 ? 3.104 8.539 -2.303 1 95.31 67 ALA A O 1
ATOM 537 N N . LEU A 1 68 ? 2.721 8.773 -4.469 1 96 68 LEU A N 1
ATOM 538 C CA . LEU A 1 68 ? 4.062 8.336 -4.844 1 96 68 LEU A CA 1
ATOM 539 C C . LEU A 1 68 ? 5.117 9.273 -4.27 1 96 68 LEU A C 1
ATOM 541 O O . LEU A 1 68 ? 6.102 8.828 -3.682 1 96 68 LEU A O 1
ATOM 545 N N . VAL A 1 69 ? 4.895 10.508 -4.461 1 94.75 69 VAL A N 1
ATOM 546 C CA . VAL A 1 69 ? 5.852 11.531 -4.043 1 94.75 69 VAL A CA 1
ATOM 547 C C . VAL A 1 69 ? 6.012 11.5 -2.525 1 94.75 69 VAL A C 1
ATOM 549 O O . VAL A 1 69 ? 7.133 11.453 -2.014 1 94.75 69 VAL A O 1
ATOM 552 N N . VAL A 1 70 ? 4.988 11.438 -1.821 1 94.56 70 VAL A N 1
ATOM 553 C CA . VAL A 1 70 ? 5.027 11.461 -0.363 1 94.56 70 VAL A CA 1
ATOM 554 C C . VAL A 1 70 ? 5.684 10.18 0.157 1 94.56 70 VAL A C 1
ATOM 556 O O . VAL A 1 70 ? 6.5 10.227 1.08 1 94.56 70 VAL A O 1
ATOM 559 N N . ALA A 1 71 ? 5.367 9.07 -0.419 1 96 71 ALA A N 1
ATOM 560 C CA . ALA A 1 71 ? 5.902 7.781 0.01 1 96 71 ALA A CA 1
ATOM 561 C C . ALA A 1 71 ? 7.406 7.699 -0.239 1 96 71 ALA A C 1
ATOM 563 O O . ALA A 1 71 ? 8.117 6.957 0.443 1 96 71 ALA A O 1
ATOM 564 N N . SER A 1 72 ? 7.855 8.445 -1.171 1 94.94 72 SER A N 1
ATOM 565 C CA . SER A 1 72 ? 9.266 8.406 -1.529 1 94.94 72 SER A CA 1
ATOM 566 C C . SER A 1 72 ? 10.141 8.969 -0.414 1 94.94 72 SER A C 1
ATOM 568 O O . SER A 1 72 ? 11.352 8.773 -0.405 1 94.94 72 SER A O 1
ATOM 570 N N . ALA A 1 73 ? 9.516 9.625 0.52 1 94.31 73 ALA A N 1
ATOM 571 C CA . ALA A 1 73 ? 10.258 10.219 1.629 1 94.31 73 ALA A CA 1
ATOM 572 C C . ALA A 1 73 ? 10.508 9.195 2.734 1 94.31 73 ALA A C 1
ATOM 574 O O . ALA A 1 73 ? 11.32 9.43 3.633 1 94.31 73 ALA A O 1
ATOM 575 N N . LEU A 1 74 ? 9.891 8.102 2.662 1 95.31 74 LEU A N 1
ATOM 576 C CA . LEU A 1 74 ? 9.875 7.148 3.766 1 95.31 74 LEU A CA 1
ATOM 577 C C . LEU A 1 74 ? 11.219 6.434 3.881 1 95.31 74 LEU A C 1
ATOM 579 O O . LEU A 1 74 ? 11.844 6.109 2.869 1 95.31 74 LEU A O 1
ATOM 583 N N . GLU A 1 75 ? 11.57 6.23 5.102 1 94.31 75 GLU A N 1
ATOM 584 C CA . GLU A 1 75 ? 12.688 5.324 5.355 1 94.31 75 GLU A CA 1
ATOM 585 C C . GLU A 1 75 ? 12.289 3.871 5.121 1 94.31 75 GLU A C 1
ATOM 587 O O . GLU A 1 75 ? 11.109 3.572 4.93 1 94.31 75 GLU A O 1
ATOM 592 N N . ARG A 1 76 ? 13.32 3.006 5.109 1 93.25 76 ARG A N 1
ATOM 593 C CA . ARG A 1 76 ? 13.023 1.578 5.035 1 93.25 76 ARG A CA 1
ATOM 594 C C . ARG A 1 76 ? 12.062 1.161 6.137 1 93.25 76 ARG A C 1
ATOM 596 O O . ARG A 1 76 ? 12.211 1.571 7.289 1 93.25 76 ARG A O 1
ATOM 603 N N . GLY A 1 77 ? 11.039 0.427 5.719 1 94 77 GLY A N 1
ATOM 604 C CA . GLY A 1 77 ? 10.062 -0.05 6.684 1 94 77 GLY A CA 1
ATOM 605 C C . GLY A 1 77 ? 9 0.984 7.02 1 94 77 GLY A C 1
ATOM 606 O O . GLY A 1 77 ? 8.141 0.744 7.871 1 94 77 GLY A O 1
ATOM 607 N N . GLY A 1 78 ? 9.055 2.127 6.422 1 95.56 78 GLY A N 1
ATOM 608 C CA . GLY A 1 78 ? 8.094 3.18 6.691 1 95.56 78 GLY A CA 1
ATOM 609 C C . GLY A 1 78 ? 6.695 2.848 6.195 1 95.56 78 GLY A C 1
ATOM 610 O O . GLY A 1 78 ? 6.516 1.917 5.406 1 95.56 78 GLY A O 1
ATOM 611 N N . THR A 1 79 ? 5.73 3.633 6.648 1 96.75 79 THR A N 1
ATOM 612 C CA . THR A 1 79 ? 4.336 3.393 6.293 1 96.75 79 THR A CA 1
ATOM 613 C C . THR A 1 79 ? 3.709 4.645 5.691 1 96.75 79 THR A C 1
ATOM 615 O O . THR A 1 79 ? 3.902 5.75 6.199 1 96.75 79 THR A O 1
ATOM 618 N N . VAL A 1 80 ? 3.053 4.43 4.617 1 96.88 80 VAL A N 1
ATOM 619 C CA . VAL A 1 80 ? 2.236 5.492 4.039 1 96.88 80 VAL A CA 1
ATOM 620 C C . VAL A 1 80 ? 0.757 5.195 4.281 1 96.88 80 VAL A C 1
ATOM 622 O O . VAL A 1 80 ? 0.293 4.078 4.039 1 96.88 80 VAL A O 1
ATOM 625 N N . VAL A 1 81 ? 0.09 6.203 4.773 1 95.31 81 VAL A N 1
ATOM 626 C CA . VAL A 1 81 ? -1.321 6.055 5.113 1 95.31 81 VAL A CA 1
ATOM 627 C C . VAL A 1 81 ? -2.16 6.992 4.25 1 95.31 81 VAL A C 1
ATOM 629 O O . VAL A 1 81 ? -1.944 8.211 4.25 1 95.31 81 VAL A O 1
ATOM 632 N N . SER A 1 82 ? -3.076 6.395 3.488 1 94.56 82 SER A N 1
ATOM 633 C CA . SER A 1 82 ? -4.062 7.184 2.76 1 94.56 82 SER A CA 1
ATOM 634 C C . SER A 1 82 ? -5.281 7.484 3.627 1 94.56 82 SER A C 1
ATOM 636 O O . SER A 1 82 ? -5.891 6.57 4.184 1 94.56 82 SER A O 1
ATOM 638 N N . TYR A 1 83 ? -5.625 8.734 3.732 1 89.12 83 TYR A N 1
ATOM 639 C CA . TYR A 1 83 ? -6.762 9.086 4.574 1 89.12 83 TYR A CA 1
ATOM 640 C C . TYR A 1 83 ? -7.828 9.82 3.771 1 89.12 83 TYR A C 1
ATOM 642 O O . TYR A 1 83 ? -8.891 10.148 4.297 1 89.12 83 TYR A O 1
ATOM 650 N N . GLY A 1 84 ? -7.492 10.055 2.5 1 83.38 84 GLY A N 1
ATOM 651 C CA . GLY A 1 84 ? -8.406 10.711 1.576 1 83.38 84 GLY A CA 1
ATOM 652 C C . GLY A 1 84 ? -8.023 10.508 0.121 1 83.38 84 GLY A C 1
ATOM 653 O O . GLY A 1 84 ? -7.035 9.844 -0.183 1 83.38 84 GLY A O 1
ATOM 654 N N . GLU A 1 85 ? -8.875 11.008 -0.738 1 85.06 85 GLU A N 1
ATOM 655 C CA . GLU A 1 85 ? -8.656 10.914 -2.178 1 85.06 85 GLU A CA 1
ATOM 656 C C . GLU A 1 85 ? -9.156 12.164 -2.896 1 85.06 85 GLU A C 1
ATOM 658 O O . GLU A 1 85 ? -10.078 12.102 -3.705 1 85.06 85 GLU A O 1
ATOM 663 N N . MET A 1 86 ? -8.359 13.164 -2.732 1 76.75 86 MET A N 1
ATOM 664 C CA . MET A 1 86 ? -8.797 14.445 -3.279 1 76.75 86 MET A CA 1
ATOM 665 C C . MET A 1 86 ? -8.656 14.461 -4.797 1 76.75 86 MET A C 1
ATOM 667 O O . MET A 1 86 ? -9.43 15.133 -5.484 1 76.75 86 MET A O 1
ATOM 671 N N . SER A 1 87 ? -7.797 13.836 -5.359 1 83.69 87 SER A N 1
ATOM 672 C CA . SER A 1 87 ? -7.547 13.859 -6.797 1 83.69 87 SER A CA 1
ATOM 673 C C . SER A 1 87 ? -8.547 12.992 -7.551 1 83.69 87 SER A C 1
ATOM 675 O O . SER A 1 87 ? -8.758 13.172 -8.75 1 83.69 87 SER A O 1
ATOM 677 N N . GLY A 1 88 ? -9.078 12.031 -6.816 1 86.62 88 GLY A N 1
ATOM 678 C CA . GLY A 1 88 ? -9.953 11.055 -7.449 1 86.62 88 GLY A CA 1
ATOM 679 C C . GLY A 1 88 ? -9.195 10.016 -8.25 1 86.62 88 GLY A C 1
ATOM 680 O O . GLY A 1 88 ? -9.805 9.188 -8.938 1 86.62 88 GLY A O 1
ATOM 681 N N . GLU A 1 89 ? -7.914 10.078 -8.227 1 91.69 89 GLU A N 1
ATOM 682 C CA . GLU A 1 89 ? -7.074 9.148 -8.984 1 91.69 89 GLU A CA 1
ATOM 683 C C . GLU A 1 89 ? -6.562 8.023 -8.094 1 91.69 89 GLU A C 1
ATOM 685 O O . GLU A 1 89 ? -6.34 8.219 -6.895 1 91.69 89 GLU A O 1
ATOM 690 N N . ASN A 1 90 ? -6.355 6.898 -8.734 1 94.75 90 ASN A N 1
ATOM 691 C CA . ASN A 1 90 ? -5.734 5.793 -8.016 1 94.75 90 ASN A CA 1
ATOM 692 C C . ASN A 1 90 ? -4.363 6.18 -7.465 1 94.75 90 ASN A C 1
ATOM 694 O O . ASN A 1 90 ? -3.588 6.852 -8.148 1 94.75 90 ASN A O 1
ATOM 698 N N . ALA A 1 91 ? -4.133 5.738 -6.266 1 96.38 91 ALA A N 1
ATOM 699 C CA . ALA A 1 91 ? -2.82 6.004 -5.684 1 96.38 91 ALA A CA 1
ATOM 700 C C . ALA A 1 91 ? -1.729 5.23 -6.418 1 96.38 91 ALA A C 1
ATOM 702 O O . ALA A 1 91 ? -1.916 4.062 -6.77 1 96.38 91 ALA A O 1
ATOM 703 N N . GLN A 1 92 ? -0.667 5.906 -6.617 1 97.12 92 GLN A N 1
ATOM 704 C CA . GLN A 1 92 ? 0.49 5.262 -7.23 1 97.12 92 GLN A CA 1
ATOM 705 C C . GLN A 1 92 ? 1.614 5.066 -6.219 1 97.12 92 GLN A C 1
ATOM 707 O O . GLN A 1 92 ? 1.842 5.926 -5.363 1 97.12 92 GLN A O 1
ATOM 712 N N . PHE A 1 93 ? 2.316 3.91 -6.383 1 97.06 93 PHE A N 1
ATOM 713 C CA . PHE A 1 93 ? 3.465 3.627 -5.531 1 97.06 93 PHE A CA 1
ATOM 714 C C . PHE A 1 93 ? 4.57 2.936 -6.324 1 97.06 93 PHE A C 1
ATOM 716 O O . PHE A 1 93 ? 4.289 2.152 -7.234 1 97.06 93 PHE A O 1
ATOM 723 N N . SER A 1 94 ? 5.75 3.283 -5.949 1 95.44 94 SER A N 1
ATOM 724 C CA . SER A 1 94 ? 6.887 2.574 -6.527 1 95.44 94 SER A CA 1
ATOM 725 C C . SER A 1 94 ? 6.906 1.113 -6.086 1 95.44 94 SER A C 1
ATOM 727 O O . SER A 1 94 ? 7.051 0.82 -4.898 1 95.44 94 SER A O 1
ATOM 729 N N . THR A 1 95 ? 6.82 0.22 -7.043 1 92.5 95 THR A N 1
ATOM 730 C CA . THR A 1 95 ? 6.891 -1.202 -6.727 1 92.5 95 THR A CA 1
ATOM 731 C C . THR A 1 95 ? 8.234 -1.551 -6.094 1 92.5 95 THR A C 1
ATOM 733 O O . THR A 1 95 ? 8.297 -2.346 -5.152 1 92.5 95 THR A O 1
ATOM 736 N N . SER A 1 96 ? 9.273 -0.937 -6.598 1 91.19 96 SER A N 1
ATOM 737 C CA . SER A 1 96 ? 10.609 -1.166 -6.066 1 91.19 96 SER A CA 1
ATOM 738 C C . SER A 1 96 ? 10.695 -0.791 -4.594 1 91.19 96 SER A C 1
ATOM 740 O O . SER A 1 96 ? 11.375 -1.465 -3.812 1 91.19 96 SER A O 1
ATOM 742 N N . SER A 1 97 ? 10.023 0.304 -4.23 1 93.31 97 SER A N 1
ATOM 743 C CA . SER A 1 97 ? 10.047 0.721 -2.83 1 93.31 97 SER A CA 1
ATOM 744 C C . SER A 1 97 ? 9.406 -0.327 -1.93 1 93.31 97 SER A C 1
ATOM 746 O O . SER A 1 97 ? 9.852 -0.543 -0.802 1 93.31 97 SER A O 1
ATOM 748 N N . PHE A 1 98 ? 8.328 -0.97 -2.391 1 93.75 98 PHE A N 1
ATOM 749 C CA . PHE A 1 98 ? 7.707 -2.053 -1.639 1 93.75 98 PHE A CA 1
ATOM 750 C C . PHE A 1 98 ? 8.68 -3.211 -1.452 1 93.75 98 PHE A C 1
ATOM 752 O O . PHE A 1 98 ? 8.875 -3.691 -0.334 1 93.75 98 PHE A O 1
ATOM 759 N N . ILE A 1 99 ? 9.266 -3.574 -2.49 1 88.81 99 ILE A N 1
ATOM 760 C CA . ILE A 1 99 ? 10.055 -4.801 -2.533 1 88.81 99 ILE A CA 1
ATOM 761 C C . ILE A 1 99 ? 11.383 -4.586 -1.814 1 88.81 99 ILE A C 1
ATOM 763 O O . ILE A 1 99 ? 11.781 -5.402 -0.982 1 88.81 99 ILE A O 1
ATOM 767 N N . PHE A 1 100 ? 12.047 -3.412 -1.998 1 88.31 100 PHE A N 1
ATOM 768 C CA . PHE A 1 100 ? 13.422 -3.258 -1.539 1 88.31 100 PHE A CA 1
ATOM 769 C C . PHE A 1 100 ? 13.477 -2.422 -0.266 1 88.31 100 PHE A C 1
ATOM 771 O O . PHE A 1 100 ? 14.422 -2.545 0.523 1 88.31 100 PHE A O 1
ATOM 778 N N . ASN A 1 101 ? 12.484 -1.587 -0.09 1 91.81 101 ASN A N 1
ATOM 779 C CA . ASN A 1 101 ? 12.523 -0.735 1.094 1 91.81 101 ASN A CA 1
ATOM 780 C C . ASN A 1 101 ? 11.477 -1.154 2.119 1 91.81 101 ASN A C 1
ATOM 782 O O . ASN A 1 101 ? 11.352 -0.537 3.178 1 91.81 101 ASN A O 1
ATOM 786 N N . ASP A 1 102 ? 10.664 -2.125 1.753 1 92.62 102 ASP A N 1
ATOM 787 C CA . ASP A 1 102 ? 9.688 -2.709 2.664 1 92.62 102 ASP A CA 1
ATOM 788 C C . ASP A 1 102 ? 8.68 -1.659 3.137 1 92.62 102 ASP A C 1
ATOM 790 O O . ASP A 1 102 ? 8.32 -1.623 4.312 1 92.62 102 ASP A O 1
ATOM 794 N N . ILE A 1 103 ? 8.344 -0.766 2.281 1 95.62 103 ILE A N 1
ATOM 795 C CA . ILE A 1 103 ? 7.324 0.21 2.65 1 95.62 103 ILE A CA 1
ATOM 796 C C . ILE A 1 103 ? 5.957 -0.471 2.713 1 95.62 103 ILE A C 1
ATOM 798 O O . ILE A 1 103 ? 5.734 -1.487 2.053 1 95.62 103 ILE A O 1
ATOM 802 N N . ILE A 1 104 ? 5.109 0.082 3.547 1 97.12 104 ILE A N 1
ATOM 803 C CA . ILE A 1 104 ? 3.754 -0.434 3.705 1 97.12 104 ILE A CA 1
ATOM 804 C C . ILE A 1 104 ? 2.742 0.661 3.373 1 97.12 104 ILE A C 1
ATOM 806 O O . ILE A 1 104 ? 2.9 1.81 3.793 1 97.12 104 ILE A O 1
ATOM 810 N N . ALA A 1 105 ? 1.772 0.317 2.564 1 98.12 105 ALA A N 1
ATOM 811 C CA . ALA A 1 105 ? 0.675 1.241 2.291 1 98.12 105 ALA A CA 1
ATOM 812 C C . ALA A 1 105 ? -0.628 0.742 2.908 1 98.12 105 ALA A C 1
ATOM 814 O O . ALA A 1 105 ? -0.971 -0.437 2.785 1 98.12 105 ALA A O 1
ATOM 815 N N . ARG A 1 106 ? -1.285 1.619 3.586 1 96.5 106 ARG A N 1
ATOM 816 C CA . ARG A 1 106 ? -2.582 1.31 4.18 1 96.5 106 ARG A CA 1
ATOM 817 C C . ARG A 1 106 ? -3.479 2.543 4.211 1 96.5 106 ARG A C 1
ATOM 819 O O . ARG A 1 106 ? -3.076 3.621 3.766 1 96.5 106 ARG A O 1
ATOM 826 N N . GLY A 1 107 ? -4.719 2.248 4.586 1 93.06 107 GLY A N 1
ATOM 827 C CA . GLY A 1 107 ? -5.664 3.35 4.684 1 93.06 107 GLY A CA 1
ATOM 828 C C . GLY A 1 107 ? -6.152 3.592 6.102 1 93.06 107 GLY A C 1
ATOM 829 O O . GLY A 1 107 ? -5.934 2.766 6.988 1 93.06 107 GLY A O 1
ATOM 830 N N . PHE A 1 108 ? -6.66 4.695 6.27 1 88.69 108 PHE A N 1
ATOM 831 C CA . PHE A 1 108 ? -7.285 5.039 7.539 1 88.69 108 PHE A CA 1
ATOM 832 C C . PHE A 1 108 ? -8.531 5.891 7.316 1 88.69 108 PHE A C 1
ATOM 834 O O . PHE A 1 108 ? -8.461 6.941 6.676 1 88.69 108 PHE A O 1
ATOM 841 N N . ALA A 1 109 ? -9.555 5.309 7.773 1 82.56 109 ALA A N 1
ATOM 842 C CA . ALA A 1 109 ? -10.805 6.07 7.805 1 82.56 109 ALA A CA 1
ATOM 843 C C . ALA A 1 109 ? -11.125 6.543 9.219 1 82.56 109 ALA A C 1
ATOM 845 O O . ALA A 1 109 ? -11.477 5.734 10.086 1 82.56 109 ALA A O 1
ATOM 846 N N . ILE A 1 110 ? -11.086 7.801 9.461 1 76.56 110 ILE A N 1
ATOM 847 C CA . ILE A 1 110 ? -11.289 8.344 10.805 1 76.56 110 ILE A CA 1
ATOM 848 C C . ILE A 1 110 ? -12.695 7.992 11.289 1 76.56 110 ILE A C 1
ATOM 850 O O . ILE A 1 110 ? -12.898 7.703 12.469 1 76.56 110 ILE A O 1
ATOM 854 N N . MET A 1 111 ? -13.57 7.949 10.359 1 74.38 111 MET A N 1
ATOM 855 C CA . MET A 1 111 ? -14.945 7.664 10.742 1 74.38 111 MET A CA 1
ATOM 856 C C . MET A 1 111 ? -15.086 6.242 11.273 1 74.38 111 MET A C 1
ATOM 858 O O . MET A 1 111 ? -15.844 5.992 12.211 1 74.38 111 MET A O 1
ATOM 862 N N . ASN A 1 112 ? -14.406 5.391 10.609 1 75.75 112 ASN A N 1
ATOM 863 C CA . ASN A 1 112 ? -14.43 4.016 11.094 1 75.75 112 ASN A CA 1
ATOM 864 C C . ASN A 1 112 ? -13.891 3.912 12.516 1 75.75 112 ASN A C 1
ATOM 866 O O . ASN A 1 112 ? -14.414 3.158 13.336 1 75.75 112 ASN A O 1
ATOM 870 N N . PHE A 1 113 ? -12.93 4.629 12.789 1 77.44 113 PHE A N 1
ATOM 871 C CA . PHE A 1 113 ? -12.336 4.656 14.125 1 77.44 113 PHE A CA 1
ATOM 872 C C . PHE A 1 113 ? -13.297 5.266 15.133 1 77.44 113 PHE A C 1
ATOM 874 O O . PHE A 1 113 ? -13.516 4.699 16.203 1 77.44 113 PHE A O 1
ATOM 881 N N . TYR A 1 114 ? -13.859 6.289 14.695 1 77.94 114 TYR A N 1
ATOM 882 C CA . TYR A 1 114 ? -14.766 7.031 15.57 1 77.94 114 TYR A CA 1
ATOM 883 C C . TYR A 1 114 ? -16.031 6.238 15.844 1 77.94 114 TYR A C 1
ATOM 885 O O . TYR A 1 114 ? -16.562 6.25 16.953 1 77.94 114 TYR A O 1
ATOM 893 N N . ASN A 1 115 ? -16.5 5.52 14.906 1 80.69 115 ASN A N 1
ATOM 894 C CA . ASN A 1 115 ? -17.781 4.832 15.016 1 80.69 115 ASN A CA 1
ATOM 895 C C . ASN A 1 115 ? -17.641 3.484 15.719 1 80.69 115 ASN A C 1
ATOM 897 O O . ASN A 1 115 ? -18.625 2.85 16.062 1 80.69 115 ASN A O 1
ATOM 901 N N . ASN A 1 116 ? -16.453 3.117 15.898 1 83.5 116 ASN A N 1
ATOM 902 C CA . ASN A 1 116 ? -16.219 1.888 16.641 1 83.5 116 ASN A CA 1
ATOM 903 C C . ASN A 1 116 ? -16.391 2.104 18.141 1 83.5 116 ASN A C 1
ATOM 905 O O . ASN A 1 116 ? -15.641 2.852 18.766 1 83.5 116 ASN A O 1
ATOM 909 N N . PRO A 1 117 ? -17.312 1.439 18.719 1 88.12 117 PRO A N 1
ATOM 910 C CA . PRO A 1 117 ? -17.578 1.649 20.141 1 88.12 117 PRO A CA 1
ATOM 911 C C . PRO A 1 117 ? -16.375 1.328 21.031 1 88.12 117 PRO A C 1
ATOM 913 O O . PRO A 1 117 ? -16.219 1.919 22.094 1 88.12 117 PRO A O 1
ATOM 916 N N . GLU A 1 118 ? -15.562 0.431 20.562 1 91.5 118 GLU A N 1
ATOM 917 C CA . GLU A 1 118 ? -14.383 0.055 21.328 1 91.5 118 GLU A CA 1
ATOM 918 C C . GLU A 1 118 ? -13.414 1.231 21.469 1 91.5 118 GLU A C 1
ATOM 920 O O . GLU A 1 118 ? -12.57 1.244 22.359 1 91.5 118 GLU A O 1
ATOM 925 N N . ASN A 1 119 ? -13.633 2.221 20.594 1 89.94 119 ASN A N 1
ATOM 926 C CA . ASN A 1 119 ? -12.711 3.352 20.594 1 89.94 119 ASN A CA 1
ATOM 927 C C . ASN A 1 119 ? -13.312 4.574 21.266 1 89.94 119 ASN A C 1
ATOM 929 O O . ASN A 1 119 ? -12.711 5.648 21.281 1 89.94 119 ASN A O 1
ATOM 933 N N . ALA A 1 120 ? -14.414 4.465 21.812 1 86.38 120 ALA A N 1
ATOM 934 C CA . ALA A 1 120 ? -15.156 5.609 22.328 1 86.38 120 ALA A CA 1
ATOM 935 C C . ALA A 1 120 ? -14.328 6.375 23.359 1 86.38 120 ALA A C 1
ATOM 937 O O . ALA A 1 120 ? -14.211 7.602 23.281 1 86.38 120 ALA A O 1
ATOM 938 N N . THR A 1 121 ? -13.758 5.641 24.281 1 89.69 121 THR A N 1
ATOM 939 C CA . THR A 1 121 ? -12.977 6.277 25.328 1 89.69 121 THR A CA 1
ATOM 940 C C . THR A 1 121 ? -11.758 6.984 24.734 1 89.69 121 THR A C 1
ATOM 942 O O . THR A 1 121 ? -11.453 8.117 25.125 1 89.69 121 THR A O 1
ATOM 945 N N . LYS A 1 122 ? -11.125 6.297 23.875 1 89.06 122 LYS A N 1
ATOM 946 C CA . LYS A 1 122 ? -9.961 6.891 23.219 1 89.06 122 LYS A CA 1
ATOM 947 C C . LYS A 1 122 ? -10.344 8.141 22.438 1 89.06 122 LYS A C 1
ATOM 949 O O . LYS A 1 122 ? -9.625 9.133 22.453 1 89.06 122 LYS A O 1
ATOM 954 N N . CYS A 1 123 ? -11.445 8.062 21.797 1 82.31 123 CYS A N 1
ATOM 955 C CA . CYS A 1 123 ? -11.93 9.211 21.031 1 82.31 123 CYS A CA 1
ATOM 956 C C . CYS A 1 123 ? -12.211 10.391 21.953 1 82.31 123 CYS A C 1
ATOM 958 O O . CYS A 1 123 ? -11.852 11.531 21.641 1 82.31 123 CYS A O 1
ATOM 960 N N . ASP A 1 124 ? -12.758 10.055 23 1 82.31 124 ASP A N 1
ATOM 961 C CA . ASP A 1 124 ? -13.047 11.109 23.969 1 82.31 124 ASP A CA 1
ATOM 962 C C . ASP A 1 124 ? -11.758 11.789 24.438 1 82.31 124 ASP A C 1
ATOM 964 O O . ASP A 1 124 ? -11.711 13.016 24.547 1 82.31 124 ASP A O 1
ATOM 968 N N . GLN A 1 125 ? -10.852 11 24.672 1 88.12 125 GLN A N 1
ATOM 969 C CA . GLN A 1 125 ? -9.57 11.531 25.125 1 88.12 125 GLN A CA 1
ATOM 970 C C . GLN A 1 125 ? -8.922 12.398 24.047 1 88.12 125 GLN A C 1
ATOM 972 O O . GLN A 1 125 ? -8.367 13.453 24.344 1 88.12 125 GLN A O 1
ATOM 977 N N . ILE A 1 126 ? -8.984 11.906 22.875 1 81 126 ILE A N 1
ATOM 978 C CA . ILE A 1 126 ? -8.414 12.664 21.75 1 81 126 ILE A CA 1
ATOM 979 C C . ILE A 1 126 ? -9.109 14.016 21.641 1 81 126 ILE A C 1
ATOM 981 O O . ILE A 1 126 ? -8.453 15.047 21.5 1 81 126 ILE A O 1
ATOM 985 N N . PHE A 1 127 ? -10.344 13.922 21.766 1 78.56 127 PHE A N 1
ATOM 986 C CA . PHE A 1 127 ? -11.109 15.164 21.656 1 78.56 127 PHE A CA 1
ATOM 987 C C . PHE A 1 127 ? -10.773 16.109 22.797 1 78.56 127 PHE A C 1
ATOM 989 O O . PHE A 1 127 ? -10.664 17.312 22.609 1 78.56 127 PHE A O 1
ATOM 996 N N . HIS A 1 128 ? -10.672 15.57 23.875 1 81.5 128 HIS A N 1
ATOM 997 C CA . HIS A 1 128 ? -10.281 16.375 25.031 1 81.5 128 HIS A CA 1
ATOM 998 C C . HIS A 1 128 ? -8.914 17.031 24.797 1 81.5 128 HIS A C 1
ATOM 1000 O O . HIS A 1 128 ? -8.742 18.219 25.047 1 81.5 128 HIS A O 1
ATOM 1006 N N . ASP A 1 129 ? -8.031 16.266 24.359 1 80.38 129 ASP A N 1
ATOM 1007 C CA . ASP A 1 129 ? -6.688 16.781 24.094 1 80.38 129 ASP A CA 1
ATOM 1008 C C . ASP A 1 129 ? -6.723 17.906 23.062 1 80.38 129 ASP A C 1
ATOM 1010 O O . ASP A 1 129 ? -6.031 18.906 23.203 1 80.38 129 ASP A O 1
ATOM 1014 N N . LEU A 1 130 ? -7.523 17.656 22.062 1 76.69 130 LEU A N 1
ATOM 1015 C CA . LEU A 1 130 ? -7.645 18.656 21.016 1 76.69 130 LEU A CA 1
ATOM 1016 C C . LEU A 1 130 ? -8.234 19.953 21.562 1 76.69 130 LEU A C 1
ATOM 1018 O O . LEU A 1 130 ? -7.801 21.047 21.188 1 76.69 130 LEU A O 1
ATOM 1022 N N . GLN A 1 131 ? -9.195 19.766 22.422 1 77.62 131 GLN A N 1
ATOM 1023 C CA . GLN A 1 131 ? -9.805 20.938 23.047 1 77.62 131 GLN A CA 1
ATOM 1024 C C . GLN A 1 131 ? -8.797 21.688 23.906 1 77.62 131 GLN A C 1
ATOM 1026 O O . GLN A 1 131 ? -8.773 22.922 23.906 1 77.62 131 GLN A O 1
ATOM 1031 N N . GLU A 1 132 ? -8.07 20.938 24.578 1 81.38 132 GLU A N 1
ATOM 1032 C CA . GLU A 1 132 ? -7.059 21.562 25.422 1 81.38 132 GLU A CA 1
ATOM 1033 C C . GLU A 1 132 ? -6.035 22.328 24.578 1 81.38 132 GLU A C 1
ATOM 1035 O O . GLU A 1 132 ? -5.625 23.438 24.953 1 81.38 132 GLU A O 1
ATOM 1040 N N . LEU A 1 133 ? -5.648 21.781 23.5 1 75.94 133 LEU A N 1
ATOM 1041 C CA . LEU A 1 133 ? -4.703 22.438 22.609 1 75.94 133 LEU A CA 1
ATOM 1042 C C . LEU A 1 133 ? -5.316 23.703 22.016 1 75.94 133 LEU A C 1
ATOM 1044 O O . LEU A 1 133 ? -4.625 24.719 21.844 1 75.94 133 LEU A O 1
ATOM 1048 N N . TYR A 1 134 ? -6.539 23.562 21.781 1 73.38 134 TYR A N 1
ATOM 1049 C CA . TYR A 1 134 ? -7.246 24.734 21.25 1 73.38 134 TYR A CA 1
ATOM 1050 C C . TYR A 1 134 ? -7.293 25.859 22.281 1 73.38 134 TYR A C 1
ATOM 1052 O O . TYR A 1 134 ? -7.039 27.016 21.953 1 73.38 134 TYR A O 1
ATOM 1060 N N . LYS A 1 135 ? -7.547 25.484 23.422 1 78.94 135 LYS A N 1
ATOM 1061 C CA . LYS A 1 135 ? -7.602 26.453 24.5 1 78.94 135 LYS A CA 1
ATOM 1062 C C . LYS A 1 135 ? -6.242 27.125 24.703 1 78.94 135 LYS A C 1
ATOM 1064 O O . LYS A 1 135 ? -6.172 28.281 25.094 1 78.94 135 LYS A O 1
ATOM 1069 N N . GLN A 1 136 ? -5.273 26.422 24.438 1 78.94 136 GLN A N 1
ATOM 1070 C CA . GLN A 1 136 ? -3.916 26.922 24.609 1 78.94 136 GLN A CA 1
ATOM 1071 C C . GLN A 1 136 ? -3.455 27.672 23.359 1 78.94 136 GLN A C 1
ATOM 1073 O O . GLN A 1 136 ? -2.291 28.062 23.25 1 78.94 136 GLN A O 1
ATOM 1078 N N . ASN A 1 137 ? -4.348 27.781 22.375 1 72.62 137 ASN A N 1
ATOM 1079 C CA . ASN A 1 137 ? -4.086 28.484 21.109 1 72.62 137 ASN A CA 1
ATOM 1080 C C . ASN A 1 137 ? -3.006 27.781 20.297 1 72.62 137 ASN A C 1
ATOM 1082 O O . ASN A 1 137 ? -2.225 28.438 19.594 1 72.62 137 ASN A O 1
ATOM 1086 N N . ARG A 1 138 ? -2.891 26.578 20.516 1 71.94 138 ARG A N 1
ATOM 1087 C CA . ARG A 1 138 ? -1.893 25.797 19.781 1 71.94 138 ARG A CA 1
ATOM 1088 C C . ARG A 1 138 ? -2.51 25.125 18.562 1 71.94 138 ARG A C 1
ATOM 1090 O O . ARG A 1 138 ? -1.8 24.516 17.766 1 71.94 138 ARG A O 1
ATOM 1097 N N . LEU A 1 139 ? -3.756 25.016 18.516 1 64.19 139 LEU A N 1
ATOM 1098 C CA . LEU A 1 139 ? -4.508 24.531 17.359 1 64.19 139 LEU A CA 1
ATOM 1099 C C . LEU A 1 139 ? -5.316 25.656 16.734 1 64.19 139 LEU A C 1
ATOM 1101 O O . LEU A 1 139 ? -6.051 26.375 17.422 1 64.19 139 LEU A O 1
ATOM 1105 N N . LYS A 1 140 ? -4.797 26.047 15.555 1 60.03 140 LYS A N 1
ATOM 1106 C CA . LYS A 1 140 ? -5.551 27.094 14.875 1 60.03 140 LYS A CA 1
ATOM 1107 C C . LYS A 1 140 ? -6.551 26.516 13.883 1 60.03 140 LYS A C 1
ATOM 1109 O O . LYS A 1 140 ? -6.23 25.562 13.156 1 60.03 140 LYS A O 1
ATOM 1114 N N . SER A 1 141 ? -7.805 26.641 14.18 1 53.69 141 SER A N 1
ATOM 1115 C CA . SER A 1 141 ? -8.82 26.203 13.234 1 53.69 141 SER A CA 1
ATOM 1116 C C . SER A 1 141 ? -8.688 26.938 11.898 1 53.69 141 SER A C 1
ATOM 1118 O O . SER A 1 141 ? -8.312 28.109 11.867 1 53.69 141 SER A O 1
ATOM 1120 N N . PRO A 1 142 ? -8.555 26.078 10.859 1 50.19 142 PRO A N 1
ATOM 1121 C CA . PRO A 1 142 ? -8.617 26.859 9.617 1 50.19 142 PRO A CA 1
ATOM 1122 C C . PRO A 1 142 ? -9.711 27.922 9.641 1 50.19 142 PRO A C 1
ATOM 1124 O O . PRO A 1 142 ? -10.656 27.812 10.43 1 50.19 142 PRO A O 1
ATOM 1127 N N . ASP A 1 143 ? -9.383 29.047 9.148 1 41.81 143 ASP A N 1
ATOM 1128 C CA . ASP A 1 143 ? -10.406 30.078 9.078 1 41.81 143 ASP A CA 1
ATOM 1129 C C . ASP A 1 143 ? -11.789 29.469 8.844 1 41.81 143 ASP A C 1
ATOM 1131 O O . ASP A 1 143 ? -12.156 29.156 7.715 1 41.81 143 ASP A O 1
ATOM 1135 N N . MET A 1 144 ? -11.898 28.344 9.477 1 39.72 144 MET A N 1
ATOM 1136 C CA . MET A 1 144 ? -13.227 27.781 9.258 1 39.72 144 MET A CA 1
ATOM 1137 C C . MET A 1 144 ? -14.305 28.656 9.898 1 39.72 144 MET A C 1
ATOM 1139 O O . MET A 1 144 ? -14.039 29.359 10.867 1 39.72 144 MET A O 1
ATOM 1143 N N . ASP A 1 145 ? -15.367 28.797 9.133 1 38.69 145 ASP A N 1
ATOM 1144 C CA . ASP A 1 145 ? -16.609 29.328 9.688 1 38.69 145 ASP A CA 1
ATOM 1145 C C . ASP A 1 145 ? -16.953 28.656 11.016 1 38.69 145 ASP A C 1
ATOM 1147 O O . ASP A 1 145 ? -16.719 27.453 11.188 1 38.69 145 ASP A O 1
ATOM 1151 N N . LYS A 1 146 ? -16.797 29.375 12.125 1 40.38 146 LYS A N 1
ATOM 1152 C CA . LYS A 1 146 ? -17.109 29.062 13.523 1 40.38 146 LYS A CA 1
ATOM 1153 C C . LY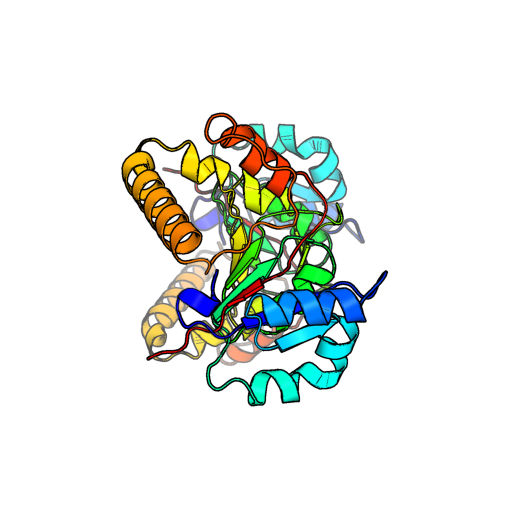S A 1 146 ? -18.25 28.078 13.625 1 40.38 146 LYS A C 1
ATOM 1155 O O . LYS A 1 146 ? -19.375 28.359 13.195 1 40.38 146 LYS A O 1
ATOM 1160 N N . TRP A 1 147 ? -18.047 26.688 13.25 1 37.41 147 TRP A N 1
ATOM 1161 C CA . TRP A 1 147 ? -19.203 25.844 13.547 1 37.41 147 TRP A CA 1
ATOM 1162 C C . TRP A 1 147 ? -19.281 25.547 15.039 1 37.41 147 TRP A C 1
ATOM 1164 O O . TRP A 1 147 ? -18.266 25.5 15.734 1 37.41 147 TRP A O 1
ATOM 1174 N N . GLY A 1 148 ? -20.328 25.703 15.695 1 35.84 148 GLY A N 1
ATOM 1175 C CA . GLY A 1 148 ? -20.609 25.422 17.094 1 35.84 148 GLY A CA 1
ATOM 1176 C C . GLY A 1 148 ? -20.25 24.016 17.516 1 35.84 148 GLY A C 1
ATOM 1177 O O . GLY A 1 148 ? -20.125 23.125 16.656 1 35.84 148 GLY A O 1
ATOM 1178 N N . MET A 1 149 ? -19.781 23.703 18.766 1 39.53 149 MET A N 1
ATOM 1179 C CA . MET A 1 149 ? -19.391 22.469 19.438 1 39.53 149 MET A CA 1
ATOM 1180 C C . MET A 1 149 ? -20.328 21.328 19.062 1 39.53 149 MET A C 1
ATOM 1182 O O . MET A 1 149 ? -19.906 20.172 19.016 1 39.53 149 MET A O 1
ATOM 1186 N N . GLN A 1 150 ? -21.562 21.609 18.875 1 40.38 150 GLN A N 1
ATOM 1187 C CA . GLN A 1 150 ? -22.594 20.594 18.672 1 40.38 150 GLN A CA 1
ATOM 1188 C C . GLN A 1 150 ? -22.469 19.953 17.281 1 40.38 150 GLN A C 1
ATOM 1190 O O . GLN A 1 150 ? -23.078 18.922 17.016 1 40.38 150 GLN A O 1
ATOM 1195 N N . ASP A 1 151 ? -21.797 20.625 16.422 1 41.34 151 ASP A N 1
ATOM 1196 C CA . ASP A 1 151 ? -21.812 20.141 15.047 1 41.34 151 ASP A CA 1
ATOM 1197 C C . ASP A 1 151 ? -20.5 19.469 14.688 1 41.34 151 ASP A C 1
ATOM 1199 O O . ASP A 1 151 ? -20.047 19.516 13.539 1 41.34 151 ASP A O 1
ATOM 1203 N N . TYR A 1 152 ? -19.922 18.906 15.703 1 41.66 152 TYR A N 1
ATOM 1204 C CA . TYR A 1 152 ? -18.625 18.266 15.547 1 41.66 152 TYR A CA 1
ATOM 1205 C C . TYR A 1 152 ? -18.641 17.25 14.406 1 41.66 152 TYR A C 1
ATOM 1207 O O . TYR A 1 152 ? -17.688 17.156 13.633 1 41.66 152 TYR A O 1
ATOM 1215 N N . SER A 1 153 ? -19.656 16.484 14.422 1 43.91 153 SER A N 1
ATOM 1216 C CA . SER A 1 153 ? -19.766 15.492 13.359 1 43.91 153 SER A CA 1
ATOM 1217 C C . SER A 1 153 ? -19.703 16.156 11.984 1 43.91 153 SER A C 1
ATOM 1219 O O . SER A 1 153 ? -19.047 15.641 11.078 1 43.91 153 SER A O 1
ATOM 1221 N N . LYS A 1 154 ? -20.375 17.266 11.859 1 46.59 154 LYS A N 1
ATOM 1222 C CA . LYS A 1 154 ? -20.406 17.984 10.586 1 46.59 154 LYS A CA 1
ATOM 1223 C C . LYS A 1 154 ? -19.031 18.562 10.266 1 46.59 154 LYS A C 1
ATOM 1225 O O . LYS A 1 154 ? -18.609 18.594 9.109 1 46.59 154 LYS A O 1
ATOM 1230 N N . ALA A 1 155 ? -18.391 18.922 11.32 1 45.47 155 ALA A N 1
ATOM 1231 C CA . ALA A 1 155 ? -17.062 19.5 11.117 1 45.47 155 ALA A CA 1
ATOM 1232 C C . ALA A 1 155 ? -16.078 18.469 10.586 1 45.47 155 ALA A C 1
ATOM 1234 O O . ALA A 1 155 ? -15.305 18.75 9.672 1 45.47 155 ALA A O 1
ATOM 1235 N N . ILE A 1 156 ? -16.156 17.344 11.227 1 45.47 156 ILE A N 1
ATOM 1236 C CA . ILE A 1 156 ? -15.297 16.266 10.742 1 45.47 156 ILE A CA 1
ATOM 1237 C C . ILE A 1 156 ? -15.695 15.898 9.312 1 45.47 156 ILE A C 1
ATOM 1239 O O . ILE A 1 156 ? -14.828 15.703 8.453 1 45.47 156 ILE A O 1
ATOM 1243 N N . GLU A 1 157 ? -16.984 15.781 9.164 1 45.41 157 GLU A N 1
ATOM 1244 C CA . GLU A 1 157 ? -17.484 15.5 7.82 1 45.41 157 GLU A CA 1
ATOM 1245 C C . GLU A 1 157 ? -17.016 16.562 6.832 1 45.41 157 GLU A C 1
ATOM 1247 O O . GLU A 1 157 ? -16.641 16.25 5.703 1 45.41 157 GLU A O 1
ATOM 1252 N N . HIS A 1 158 ? -17.156 17.719 7.211 1 46.34 158 HIS A N 1
ATOM 1253 C CA . HIS A 1 158 ? -16.766 18.828 6.348 1 46.34 158 HIS A CA 1
ATOM 1254 C C . HIS A 1 158 ? -15.258 18.844 6.117 1 46.34 158 HIS A C 1
ATOM 1256 O O . HIS A 1 158 ? -14.789 19.219 5.039 1 46.34 158 HIS A O 1
ATOM 1262 N N . ALA A 1 159 ? -14.578 18.641 7.172 1 44.5 159 ALA A N 1
ATOM 1263 C CA . ALA A 1 159 ? -13.125 18.594 7.043 1 44.5 159 ALA A CA 1
ATOM 1264 C C . ALA A 1 159 ? -12.703 17.5 6.074 1 44.5 159 ALA A C 1
ATOM 1266 O O . ALA A 1 159 ? -11.711 17.641 5.359 1 44.5 159 ALA A O 1
ATOM 1267 N N . VAL A 1 160 ? -13.352 16.422 6.242 1 43.44 160 VAL A N 1
ATOM 1268 C CA . VAL A 1 160 ? -13.102 15.32 5.324 1 43.44 160 VAL A CA 1
ATOM 1269 C C . VAL A 1 160 ? -13.594 15.68 3.926 1 43.44 160 VAL A C 1
ATOM 1271 O O . VAL A 1 160 ? -12.953 15.336 2.928 1 43.44 160 VAL A O 1
ATOM 1274 N N . ASP A 1 161 ? -14.711 16.203 3.904 1 40.47 161 ASP A N 1
ATOM 1275 C CA . ASP A 1 161 ? -15.328 16.469 2.607 1 40.47 161 ASP A CA 1
ATOM 1276 C C . ASP A 1 161 ? -14.594 17.609 1.882 1 40.47 161 ASP A C 1
ATOM 1278 O O . ASP A 1 161 ? -14.57 17.641 0.649 1 40.47 161 ASP A O 1
ATOM 1282 N N . HIS A 1 162 ? -14.281 18.766 2.611 1 39.47 162 HIS A N 1
ATOM 1283 C CA . HIS A 1 162 ? -13.836 19.906 1.807 1 39.47 162 HIS A CA 1
ATOM 1284 C C . HIS A 1 162 ? -12.344 19.797 1.494 1 39.47 162 HIS A C 1
ATOM 1286 O O . HIS A 1 162 ? -11.594 19.172 2.238 1 39.47 162 HIS A O 1
ATOM 1292 N N . GLY A 1 163 ? -11.773 20.203 0.316 1 37.12 163 GLY A N 1
ATOM 1293 C CA . GLY A 1 163 ? -10.648 20.359 -0.594 1 37.12 163 GLY A CA 1
ATOM 1294 C C . GLY A 1 163 ? -9.367 20.766 0.106 1 37.12 163 GLY A C 1
ATOM 1295 O O . GLY A 1 163 ? -8.391 21.141 -0.546 1 37.12 163 GLY A O 1
ATOM 1296 N N . HIS A 1 164 ? -9.391 21.25 1.319 1 37.69 164 HIS A N 1
ATOM 1297 C CA . HIS A 1 164 ? -8.031 21.719 1.58 1 37.69 164 HIS A CA 1
ATOM 1298 C C . HIS A 1 164 ? -7.113 20.562 1.945 1 37.69 164 HIS A C 1
ATOM 1300 O O . HIS A 1 164 ? -7.203 20.016 3.047 1 37.69 164 HIS A O 1
ATOM 1306 N N . PRO A 1 165 ? -6.648 19.688 1.048 1 35.94 165 PRO A N 1
ATOM 1307 C CA . PRO A 1 165 ? -5.879 18.438 1.156 1 35.94 165 PRO A CA 1
ATOM 1308 C C . PRO A 1 165 ? -4.531 18.641 1.845 1 35.94 165 PRO A C 1
ATOM 1310 O O . PRO A 1 165 ? -3.646 19.297 1.298 1 35.94 165 PRO A O 1
ATOM 1313 N N . LYS A 1 166 ? -4.441 19.062 3.082 1 36.41 166 LYS A N 1
ATOM 1314 C CA . LYS A 1 166 ? -3.092 19.203 3.621 1 36.41 166 LYS A CA 1
ATOM 1315 C C . LYS A 1 166 ? -2.426 17.844 3.824 1 36.41 166 LYS A C 1
ATOM 1317 O O . LYS A 1 166 ? -3.025 16.938 4.398 1 36.41 166 LYS A O 1
ATOM 1322 N N . GLN A 1 167 ? -1.519 17.422 2.914 1 31.95 167 GLN A N 1
ATOM 1323 C CA . GLN A 1 167 ? -0.672 16.219 2.93 1 31.95 167 GLN A CA 1
ATOM 1324 C C . GLN A 1 167 ? 0.383 16.312 4.027 1 31.95 167 GLN A C 1
ATOM 1326 O O . GLN A 1 167 ? 1.012 17.359 4.207 1 31.95 167 GLN A O 1
ATOM 1331 N N . LEU A 1 168 ? 0.229 15.625 5.223 1 31.94 168 LEU A N 1
ATOM 1332 C CA . LEU A 1 168 ? 1.155 15.727 6.348 1 31.94 168 LEU A CA 1
ATOM 1333 C C . LEU A 1 168 ? 2.107 14.539 6.375 1 31.94 168 LEU A C 1
ATOM 1335 O O . LEU A 1 168 ? 1.695 13.398 6.129 1 31.94 168 LEU A O 1
ATOM 1339 N N . ILE A 1 169 ? 3.486 14.656 6.254 1 30.17 169 ILE A N 1
ATOM 1340 C CA . ILE A 1 169 ? 4.531 13.664 6.461 1 30.17 169 ILE A CA 1
ATOM 1341 C C . ILE A 1 169 ? 5.074 13.773 7.887 1 30.17 169 ILE A C 1
ATOM 1343 O O . ILE A 1 169 ? 5.383 14.875 8.352 1 30.17 169 ILE A O 1
ATOM 1347 N N . ILE A 1 170 ? 4.965 12.719 8.781 1 30.34 170 ILE A N 1
ATOM 1348 C CA . ILE A 1 170 ? 5.316 12.75 10.195 1 30.34 170 ILE A CA 1
ATOM 1349 C C . ILE A 1 170 ? 6.656 12.047 10.406 1 30.34 170 ILE A C 1
ATOM 1351 O O . ILE A 1 170 ? 6.871 10.938 9.906 1 30.34 170 ILE A O 1
ATOM 1355 N N . GLU A 1 171 ? 7.777 12.789 10.844 1 27.17 171 GLU A N 1
ATOM 1356 C CA . GLU A 1 171 ? 9.078 12.266 11.242 1 27.17 171 GLU A CA 1
ATOM 1357 C C . GLU A 1 171 ? 9.102 11.914 12.727 1 27.17 171 GLU A C 1
ATOM 1359 O O . GLU A 1 171 ? 8.539 12.633 13.547 1 27.17 171 GLU A O 1
ATOM 1364 N N . ASP A 1 172 ? 9.289 10.617 13 1 27.55 172 ASP A N 1
ATOM 1365 C CA . ASP A 1 172 ? 9.469 10.156 14.367 1 27.55 172 ASP A CA 1
ATOM 1366 C C . ASP A 1 172 ? 10.719 10.766 15 1 27.55 172 ASP A C 1
ATOM 1368 O O . ASP A 1 172 ? 11.812 10.656 14.445 1 27.55 172 ASP A O 1
ATOM 1372 N N . THR A 1 173 ? 10.711 11.891 15.609 1 23.7 173 THR A N 1
ATOM 1373 C CA . THR A 1 173 ? 11.836 12.242 16.469 1 23.7 173 THR A CA 1
ATOM 1374 C C . THR A 1 173 ? 11.914 11.297 17.656 1 23.7 173 THR A C 1
ATOM 1376 O O . THR A 1 173 ? 10.93 11.109 18.375 1 23.7 173 THR A O 1
ATOM 1379 N N . VAL A 1 174 ? 12.781 10.234 17.609 1 23.94 174 VAL A N 1
ATOM 1380 C CA . VAL A 1 174 ? 13.258 9.633 18.844 1 23.94 174 VAL A CA 1
ATOM 1381 C C . VAL A 1 174 ? 13.695 10.727 19.812 1 23.94 174 VAL A C 1
ATOM 1383 O O . VAL A 1 174 ? 14.633 11.477 19.531 1 23.94 174 VAL A O 1
ATOM 1386 N N . LEU A 1 175 ? 12.852 11.5 20.484 1 19.06 175 LEU A N 1
ATOM 1387 C CA . LEU A 1 175 ? 13.453 11.898 21.75 1 19.06 175 LEU A CA 1
ATOM 1388 C C . LEU A 1 175 ? 13.531 10.711 22.719 1 19.06 175 LEU A C 1
ATOM 1390 O O . LEU A 1 175 ? 12.609 9.898 22.766 1 19.06 175 LEU A O 1
ATOM 1394 N N . MET B 1 1 ? 2.049 -24.531 -6.852 1 53.38 1 MET B N 1
ATOM 1395 C CA . MET B 1 1 ? 2.447 -24.703 -5.457 1 53.38 1 MET B CA 1
ATOM 1396 C C . MET B 1 1 ? 1.256 -24.516 -4.523 1 53.38 1 MET B C 1
ATOM 1398 O O . MET B 1 1 ? 1.039 -25.328 -3.619 1 53.38 1 MET B O 1
ATOM 1402 N N . LEU B 1 2 ? 0.365 -23.609 -4.703 1 53.38 2 LEU B N 1
ATOM 1403 C CA . LEU B 1 2 ? -0.693 -23.281 -3.754 1 53.38 2 LEU B CA 1
ATOM 1404 C C . LEU B 1 2 ? -1.736 -24.391 -3.693 1 53.38 2 LEU B C 1
ATOM 1406 O O . LEU B 1 2 ? -2.268 -24.688 -2.621 1 53.38 2 LEU B O 1
ATOM 1410 N N . SER B 1 3 ? -1.843 -25.047 -4.785 1 56.69 3 SER B N 1
ATOM 1411 C CA . SER B 1 3 ? -2.824 -26.125 -4.836 1 56.69 3 SER B CA 1
ATOM 1412 C C . SER B 1 3 ? -2.389 -27.312 -3.982 1 56.69 3 SER B C 1
ATOM 1414 O O . SER B 1 3 ? -3.223 -27.984 -3.375 1 56.69 3 SER B O 1
ATOM 1416 N N . VAL B 1 4 ? -1.139 -27.359 -3.84 1 58.91 4 VAL B N 1
ATOM 1417 C CA . VAL B 1 4 ? -0.592 -28.453 -3.045 1 58.91 4 VAL B CA 1
ATOM 1418 C C . VAL B 1 4 ? -0.896 -28.219 -1.567 1 58.91 4 VAL B C 1
ATOM 1420 O O . VAL B 1 4 ? -1.11 -29.172 -0.813 1 58.91 4 VAL B O 1
ATOM 1423 N N . TRP B 1 5 ? -1.039 -27.016 -1.281 1 67.12 5 TRP B N 1
ATOM 1424 C CA . TRP B 1 5 ? -1.28 -26.672 0.115 1 67.12 5 TRP B CA 1
ATOM 1425 C C . TRP B 1 5 ? -2.773 -26.516 0.389 1 67.12 5 TRP B C 1
ATOM 1427 O O . TRP B 1 5 ? -3.176 -26.172 1.504 1 67.12 5 TRP B O 1
ATOM 1437 N N . GLY B 1 6 ? -3.594 -26.766 -0.606 1 69.94 6 GLY B N 1
ATOM 1438 C CA . GLY B 1 6 ? -5.035 -26.797 -0.419 1 69.94 6 GLY B CA 1
ATOM 1439 C C . GLY B 1 6 ? -5.695 -25.438 -0.615 1 69.94 6 GLY B C 1
ATOM 1440 O O . GLY B 1 6 ? -6.844 -25.25 -0.214 1 69.94 6 GLY B O 1
ATOM 1441 N N . PHE B 1 7 ? -4.914 -24.547 -1.125 1 76.69 7 PHE B N 1
ATOM 1442 C CA . PHE B 1 7 ? -5.512 -23.234 -1.373 1 76.69 7 PHE B CA 1
ATOM 1443 C C . PHE B 1 7 ? -6.188 -23.203 -2.738 1 76.69 7 PHE B C 1
ATOM 1445 O O . PHE B 1 7 ? -5.688 -23.797 -3.699 1 76.69 7 PHE B O 1
ATOM 1452 N N . ARG B 1 8 ? -7.324 -22.578 -2.752 1 81.94 8 ARG B N 1
ATOM 1453 C CA . ARG B 1 8 ? -7.91 -22.25 -4.047 1 81.94 8 ARG B CA 1
ATOM 1454 C C . ARG B 1 8 ? -7.344 -20.953 -4.594 1 81.94 8 ARG B C 1
ATOM 1456 O O . ARG B 1 8 ? -7.145 -19.984 -3.844 1 81.94 8 ARG B O 1
ATOM 1463 N N . THR B 1 9 ? -7.145 -20.953 -5.895 1 85.06 9 THR B N 1
ATOM 1464 C CA . THR B 1 9 ? -6.449 -19.797 -6.449 1 85.06 9 THR B CA 1
ATOM 1465 C C . THR B 1 9 ? -7.211 -19.219 -7.645 1 85.06 9 THR B C 1
ATOM 1467 O O . THR B 1 9 ? -7.848 -19.969 -8.391 1 85.06 9 THR B O 1
ATOM 1470 N N . VAL B 1 10 ? -7.219 -17.922 -7.684 1 89.62 10 VAL B N 1
ATOM 1471 C CA . VAL B 1 10 ? -7.598 -17.203 -8.898 1 89.62 10 VAL B CA 1
ATOM 1472 C C . VAL B 1 10 ? -6.348 -16.641 -9.578 1 89.62 10 VAL B C 1
ATOM 1474 O O . VAL B 1 10 ? -5.617 -15.844 -8.984 1 89.62 10 VAL B O 1
ATOM 1477 N N . ASN B 1 11 ? -6.09 -17.078 -10.805 1 90.5 11 ASN B N 1
ATOM 1478 C CA . ASN B 1 11 ? -4.906 -16.672 -11.555 1 90.5 11 ASN B CA 1
ATOM 1479 C C . ASN B 1 11 ? -5.273 -15.75 -12.719 1 90.5 11 ASN B C 1
ATOM 1481 O O . ASN B 1 11 ? -6.051 -16.141 -13.594 1 90.5 11 ASN B O 1
ATOM 1485 N N . LEU B 1 12 ? -4.734 -14.594 -12.664 1 92.12 12 LEU B N 1
ATOM 1486 C CA . LEU B 1 12 ? -4.988 -13.625 -13.727 1 92.12 12 LEU B CA 1
ATOM 1487 C C . LEU B 1 12 ? -3.799 -13.523 -14.672 1 92.12 12 LEU B C 1
ATOM 1489 O O . LEU B 1 12 ? -2.66 -13.359 -14.227 1 92.12 12 LEU B O 1
ATOM 1493 N N . ILE B 1 13 ? -4.078 -13.711 -15.945 1 89.5 13 ILE B N 1
ATOM 1494 C CA . ILE B 1 13 ? -3.008 -13.633 -16.938 1 89.5 13 ILE B CA 1
ATOM 1495 C C . ILE B 1 13 ? -3.244 -12.43 -17.844 1 89.5 13 ILE B C 1
ATOM 1497 O O . ILE B 1 13 ? -4.352 -11.891 -17.906 1 89.5 13 ILE B O 1
ATOM 1501 N N . ARG B 1 14 ? -2.176 -12.031 -18.516 1 82.56 14 ARG B N 1
ATOM 1502 C CA . ARG B 1 14 ? -2.271 -10.922 -19.453 1 82.56 14 ARG B CA 1
ATOM 1503 C C . ARG B 1 14 ? -3.035 -11.328 -20.703 1 82.56 14 ARG B C 1
ATOM 1505 O O . ARG B 1 14 ? -2.941 -12.477 -21.156 1 82.56 14 ARG B O 1
ATOM 1512 N N . ASP B 1 15 ? -3.703 -10.375 -21.203 1 82.31 15 ASP B N 1
ATOM 1513 C CA . ASP B 1 15 ? -4.52 -10.594 -22.391 1 82.31 15 ASP B CA 1
ATOM 1514 C C . ASP B 1 15 ? -3.664 -10.586 -23.656 1 82.31 15 ASP B C 1
ATOM 1516 O O . ASP B 1 15 ? -3.902 -9.797 -24.562 1 82.31 15 ASP B O 1
ATOM 1520 N N . ARG B 1 16 ? -2.533 -11.141 -23.609 1 78.12 16 ARG B N 1
ATOM 1521 C CA . ARG B 1 16 ? -1.697 -11.141 -24.812 1 78.12 16 ARG B CA 1
ATOM 1522 C C . ARG B 1 16 ? -1.128 -12.523 -25.078 1 78.12 16 ARG B C 1
ATOM 1524 O O . ARG B 1 16 ? -0.924 -13.312 -24.156 1 78.12 16 ARG B O 1
ATOM 1531 N N . GLY B 1 17 ? -0.854 -12.797 -26.375 1 79.88 17 GLY B N 1
ATOM 1532 C CA . GLY B 1 17 ? -0.241 -14.047 -26.781 1 79.88 17 GLY B CA 1
ATOM 1533 C C . GLY B 1 17 ? -1.219 -15.211 -26.828 1 79.88 17 GLY B C 1
ATOM 1534 O O . GLY B 1 17 ? -2.365 -15.047 -27.266 1 79.88 17 GLY B O 1
ATOM 1535 N N . GLU B 1 18 ? -0.664 -16.359 -26.453 1 84.06 18 GLU B N 1
ATOM 1536 C CA . GLU B 1 18 ? -1.447 -17.594 -26.484 1 84.06 18 GLU B CA 1
ATOM 1537 C C . GLU B 1 18 ? -2.221 -17.797 -25.188 1 84.06 18 GLU B C 1
ATOM 1539 O O . GLU B 1 18 ? -1.925 -18.703 -24.406 1 84.06 18 GLU B O 1
ATOM 1544 N N . VAL B 1 19 ? -3.264 -17.078 -25.078 1 87.88 19 VAL B N 1
ATOM 1545 C CA . VAL B 1 19 ? -4.047 -17.016 -23.844 1 87.88 19 VAL B CA 1
ATOM 1546 C C . VAL B 1 19 ? -4.621 -18.391 -23.531 1 87.88 19 VAL B C 1
ATOM 1548 O O . VAL B 1 19 ? -4.504 -18.875 -22.406 1 87.88 19 VAL B O 1
ATOM 1551 N N . ASN B 1 20 ? -5.145 -19.047 -24.531 1 90.38 20 ASN B N 1
ATOM 1552 C CA . ASN B 1 20 ? -5.762 -20.344 -24.328 1 90.38 20 ASN B CA 1
ATOM 1553 C C . ASN B 1 20 ? -4.738 -21.391 -23.875 1 90.38 20 ASN B C 1
ATOM 1555 O O . ASN B 1 20 ? -5.031 -22.219 -23.016 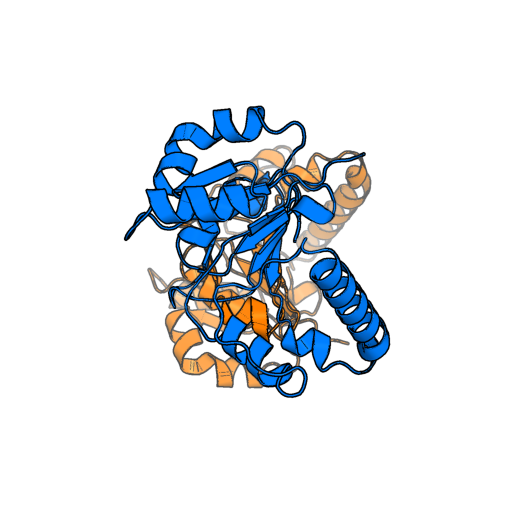1 90.38 20 ASN B O 1
ATOM 1559 N N . LYS B 1 21 ? -3.623 -21.281 -24.484 1 89.38 21 LYS B N 1
ATOM 1560 C CA . LYS B 1 21 ? -2.553 -22.203 -24.094 1 89.38 21 LYS B CA 1
ATOM 1561 C C . LYS B 1 21 ? -2.125 -21.969 -22.656 1 89.38 21 LYS B C 1
ATOM 1563 O O . LYS B 1 21 ? -1.936 -22.922 -21.891 1 89.38 21 LYS B O 1
ATOM 1568 N N . LYS B 1 22 ? -2.006 -20.734 -22.312 1 87.5 22 LYS B N 1
ATOM 1569 C CA . LYS B 1 22 ? -1.597 -20.391 -20.953 1 87.5 22 LYS B CA 1
ATOM 1570 C C . LYS B 1 22 ? -2.648 -20.828 -19.922 1 87.5 22 LYS B C 1
ATOM 1572 O O . LYS B 1 22 ? -2.311 -21.328 -18.859 1 87.5 22 LYS B O 1
ATOM 1577 N N . ILE B 1 23 ? -3.834 -20.625 -20.312 1 90.25 23 ILE B N 1
ATOM 1578 C CA . ILE B 1 23 ? -4.926 -21.031 -19.422 1 90.25 23 ILE B CA 1
ATOM 1579 C C . ILE B 1 23 ? -4.875 -22.531 -19.172 1 90.25 23 ILE B C 1
ATOM 1581 O O . ILE B 1 23 ? -4.98 -22.984 -18.031 1 90.25 23 ILE B O 1
ATOM 1585 N N . ARG B 1 24 ? -4.738 -23.297 -20.203 1 88.75 24 ARG B N 1
ATOM 1586 C CA . ARG B 1 24 ? -4.672 -24.75 -20.094 1 88.75 24 ARG B CA 1
ATOM 1587 C C . ARG B 1 24 ? -3.486 -25.172 -19.234 1 88.75 24 ARG B C 1
ATOM 1589 O O . ARG B 1 24 ? -3.631 -26 -18.344 1 88.75 24 ARG B O 1
ATOM 1596 N N . GLU B 1 25 ? -2.406 -24.547 -19.484 1 83.19 25 GLU B N 1
ATOM 1597 C CA . GLU B 1 25 ? -1.188 -24.891 -18.75 1 83.19 25 GLU B CA 1
ATOM 1598 C C . GLU B 1 25 ? -1.335 -24.594 -17.266 1 83.19 25 GLU B C 1
ATOM 1600 O O . GLU B 1 25 ? -0.99 -25.422 -16.422 1 83.19 25 GLU B O 1
ATOM 1605 N N . LEU B 1 26 ? -1.87 -23.5 -16.938 1 85 26 LEU B N 1
ATOM 1606 C CA . LEU B 1 26 ? -1.985 -23.094 -15.547 1 85 26 LEU B CA 1
ATOM 1607 C C . LEU B 1 26 ? -3.053 -23.922 -14.828 1 85 26 LEU B C 1
ATOM 1609 O O . LEU B 1 26 ? -2.92 -24.219 -13.633 1 85 26 LEU B O 1
ATOM 1613 N N . THR B 1 27 ? -4.066 -24.234 -15.586 1 86.69 27 THR B N 1
ATOM 1614 C CA . THR B 1 27 ? -5.09 -25.109 -15.023 1 86.69 27 THR B CA 1
ATOM 1615 C C . THR B 1 27 ? -4.516 -26.484 -14.711 1 86.69 27 THR B C 1
ATOM 1617 O O . THR B 1 27 ? -4.797 -27.062 -13.656 1 86.69 27 THR B O 1
ATOM 1620 N N . GLU B 1 28 ? -3.705 -26.938 -15.594 1 82.31 28 GLU B N 1
ATOM 1621 C CA . GLU B 1 28 ? -3.078 -28.234 -15.414 1 82.31 28 GLU B CA 1
ATOM 1622 C C . GLU B 1 28 ? -2.109 -28.234 -14.234 1 82.31 28 GLU B C 1
ATOM 1624 O O . GLU B 1 28 ? -1.913 -29.25 -13.578 1 82.31 28 GLU B O 1
ATOM 1629 N N . LEU B 1 29 ? -1.574 -27.094 -14.031 1 78.38 29 LEU B N 1
ATOM 1630 C CA . LEU B 1 29 ? -0.626 -26.953 -12.93 1 78.38 29 LEU B CA 1
ATOM 1631 C C . LEU B 1 29 ? -1.356 -26.859 -11.594 1 78.38 29 LEU B C 1
ATOM 1633 O O . LEU B 1 29 ? -0.73 -26.922 -10.531 1 78.38 29 LEU B O 1
ATOM 1637 N N . GLY B 1 30 ? -2.689 -26.688 -11.664 1 78.75 30 GLY B N 1
ATOM 1638 C CA . GLY B 1 30 ? -3.451 -26.719 -10.43 1 78.75 30 GLY B CA 1
ATOM 1639 C C . GLY B 1 30 ? -4.227 -25.453 -10.172 1 78.75 30 GLY B C 1
ATOM 1640 O O . GLY B 1 30 ? -4.82 -25.281 -9.102 1 78.75 30 GLY B O 1
ATOM 1641 N N . GLY B 1 31 ? -4.219 -24.562 -11.062 1 83 31 GLY B N 1
ATOM 1642 C CA . GLY B 1 31 ? -5.004 -23.344 -10.898 1 83 31 GLY B CA 1
ATOM 1643 C C . GLY B 1 31 ? -6.5 -23.594 -10.945 1 83 31 GLY B C 1
ATOM 1644 O O . GLY B 1 31 ? -7 -24.266 -11.859 1 83 31 GLY B O 1
ATOM 1645 N N . ASP B 1 32 ? -7.207 -23.094 -10.023 1 84.06 32 ASP B N 1
ATOM 1646 C CA . ASP B 1 32 ? -8.648 -23.281 -9.961 1 84.06 32 ASP B CA 1
ATOM 1647 C C . ASP B 1 32 ? -9.375 -22.375 -10.953 1 84.06 32 ASP B C 1
ATOM 1649 O O . ASP B 1 32 ? -10.234 -22.844 -11.703 1 84.06 32 ASP B O 1
ATOM 1653 N N . TYR B 1 33 ? -9.055 -21.125 -10.891 1 88.56 33 TYR B N 1
ATOM 1654 C CA . TYR B 1 33 ? -9.562 -20.156 -11.844 1 88.56 33 TYR B CA 1
ATOM 1655 C C . TYR B 1 33 ? -8.422 -19.453 -12.57 1 88.56 33 TYR B C 1
ATOM 1657 O O . TYR B 1 33 ? -7.5 -18.938 -11.938 1 88.56 33 TYR B O 1
ATOM 1665 N N . VAL B 1 34 ? -8.461 -19.578 -13.82 1 90.81 34 VAL B N 1
ATOM 1666 C CA . VAL B 1 34 ? -7.48 -18.891 -14.664 1 90.81 34 VAL B CA 1
ATOM 1667 C C . VAL B 1 34 ? -8.203 -18.031 -15.695 1 90.81 34 VAL B C 1
ATOM 1669 O O . VAL B 1 34 ? -8.953 -18.547 -16.531 1 90.81 34 VAL B O 1
ATOM 1672 N N . LEU B 1 35 ? -8.008 -16.781 -15.578 1 91.88 35 LEU B N 1
ATOM 1673 C CA . LEU B 1 35 ? -8.695 -15.836 -16.453 1 91.88 35 LEU B CA 1
ATOM 1674 C C . LEU B 1 35 ? -7.773 -14.672 -16.828 1 91.88 35 LEU B C 1
ATOM 1676 O O . LEU B 1 35 ? -6.766 -14.438 -16.156 1 91.88 35 LEU B O 1
ATOM 1680 N N . THR B 1 36 ? -8.102 -14.023 -17.922 1 93.19 36 THR B N 1
ATOM 1681 C CA . THR B 1 36 ? -7.422 -12.766 -18.219 1 93.19 36 THR B CA 1
ATOM 1682 C C . THR B 1 36 ? -7.902 -11.656 -17.281 1 93.19 36 THR B C 1
ATOM 1684 O O . THR B 1 36 ? -8.977 -11.766 -16.688 1 93.19 36 THR B O 1
ATOM 1687 N N . GLU B 1 37 ? -7.129 -10.625 -17.156 1 92.25 37 GLU B N 1
ATOM 1688 C CA . GLU B 1 37 ? -7.52 -9.5 -16.328 1 92.25 37 GLU B CA 1
ATOM 1689 C C . GLU B 1 37 ? -8.82 -8.867 -16.812 1 92.25 37 GLU B C 1
ATOM 1691 O O . GLU B 1 37 ? -9.68 -8.492 -16 1 92.25 37 GLU B O 1
ATOM 1696 N N . THR B 1 38 ? -8.93 -8.805 -18.125 1 93.06 38 THR B N 1
ATOM 1697 C CA . THR B 1 38 ? -10.125 -8.227 -18.719 1 93.06 38 THR B CA 1
ATOM 1698 C C . THR B 1 38 ? -11.352 -9.062 -18.391 1 93.06 38 THR B C 1
ATOM 1700 O O . THR B 1 38 ? -12.383 -8.523 -17.984 1 93.06 38 THR B O 1
ATOM 1703 N N . GLU B 1 39 ? -11.219 -10.344 -18.547 1 92.5 39 GLU B N 1
ATOM 1704 C CA . GLU B 1 39 ? -12.32 -11.242 -18.219 1 92.5 39 GLU B CA 1
ATOM 1705 C C . GLU B 1 39 ? -12.672 -11.172 -16.734 1 92.5 39 GLU B C 1
ATOM 1707 O O . GLU B 1 39 ? -13.852 -11.195 -16.375 1 92.5 39 GLU B O 1
ATOM 1712 N N . PHE B 1 40 ? -11.672 -11.133 -15.922 1 93.88 40 PHE B N 1
ATOM 1713 C CA . PHE B 1 40 ? -11.875 -11.07 -14.484 1 93.88 40 PHE B CA 1
ATOM 1714 C C . PHE B 1 40 ? -12.633 -9.797 -14.109 1 93.88 40 PHE B C 1
ATOM 1716 O O . PHE B 1 40 ? -13.578 -9.844 -13.32 1 93.88 40 PHE B O 1
ATOM 1723 N N . MET B 1 41 ? -12.234 -8.688 -14.672 1 92.69 41 MET B N 1
ATOM 1724 C CA . MET B 1 41 ? -12.859 -7.414 -14.328 1 92.69 41 MET B CA 1
ATOM 1725 C C . MET B 1 41 ? -14.32 -7.398 -14.75 1 92.69 41 MET B C 1
ATOM 1727 O O . MET B 1 41 ? -15.156 -6.785 -14.086 1 92.69 41 MET B O 1
ATOM 1731 N N . LYS B 1 42 ? -14.68 -8.102 -15.828 1 93.12 42 LYS B N 1
ATOM 1732 C CA . LYS B 1 42 ? -16.047 -8.18 -16.312 1 93.12 42 LYS B CA 1
ATOM 1733 C C . LYS B 1 42 ? -16.891 -9.109 -15.445 1 93.12 42 LYS B C 1
ATOM 1735 O O . LYS B 1 42 ? -18.094 -8.891 -15.273 1 93.12 42 LYS B O 1
ATOM 1740 N N . ASN B 1 43 ? -16.25 -10.117 -14.875 1 91.5 43 ASN B N 1
ATOM 1741 C CA . ASN B 1 43 ? -17 -11.164 -14.172 1 91.5 43 ASN B CA 1
ATOM 1742 C C . ASN B 1 43 ? -16.547 -11.289 -12.719 1 91.5 43 ASN B C 1
ATOM 1744 O O . ASN B 1 43 ? -16.672 -12.359 -12.117 1 91.5 43 ASN B O 1
ATOM 1748 N N . ARG B 1 44 ? -15.984 -10.312 -12.203 1 90.06 44 ARG B N 1
ATOM 1749 C CA . ARG B 1 44 ? -15.32 -10.367 -10.906 1 90.06 44 ARG B CA 1
ATOM 1750 C C . ARG B 1 44 ? -16.281 -10.867 -9.828 1 90.06 44 ARG B C 1
ATOM 1752 O O . ARG B 1 44 ? -15.93 -11.773 -9.055 1 90.06 44 ARG B O 1
ATOM 1759 N N . LYS B 1 45 ? -17.453 -10.344 -9.773 1 88.12 45 LYS B N 1
ATOM 1760 C CA . LYS B 1 45 ? -18.422 -10.719 -8.75 1 88.12 45 LYS B CA 1
ATOM 1761 C C . LYS B 1 45 ? -18.766 -12.203 -8.82 1 88.12 45 LYS B C 1
ATOM 1763 O O . LYS B 1 45 ? -18.781 -12.891 -7.797 1 88.12 45 LYS B O 1
ATOM 1768 N N . ASP B 1 46 ? -19 -12.664 -10.023 1 90 46 AS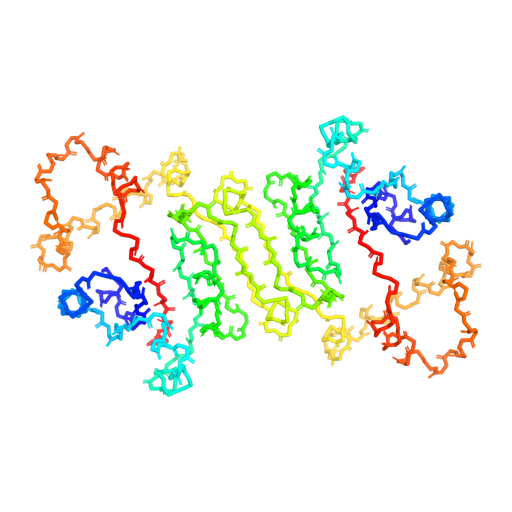P B N 1
ATOM 1769 C CA . ASP B 1 46 ? -19.344 -14.062 -10.227 1 90 46 ASP B CA 1
ATOM 1770 C C . ASP B 1 46 ? -18.172 -14.977 -9.852 1 90 46 ASP B C 1
ATOM 1772 O O . ASP B 1 46 ? -18.375 -16.016 -9.211 1 90 46 ASP B O 1
ATOM 1776 N N . VAL B 1 47 ? -16.984 -14.57 -10.203 1 88.88 47 VAL B N 1
ATOM 1777 C CA . VAL B 1 47 ? -15.789 -15.359 -9.922 1 88.88 47 VAL B CA 1
ATOM 1778 C C . VAL B 1 47 ? -15.586 -15.469 -8.414 1 88.88 47 VAL B C 1
ATOM 1780 O O . VAL B 1 47 ? -15.367 -16.562 -7.883 1 88.88 47 VAL B O 1
ATOM 1783 N N . LEU B 1 48 ? -15.727 -14.344 -7.719 1 89.25 48 LEU B N 1
ATOM 1784 C CA . LEU B 1 48 ? -15.445 -14.297 -6.285 1 89.25 48 LEU B CA 1
ATOM 1785 C C . LEU B 1 48 ? -16.547 -15.008 -5.5 1 89.25 48 LEU B C 1
ATOM 1787 O O . LEU B 1 48 ? -16.281 -15.617 -4.465 1 89.25 48 LEU B O 1
ATOM 1791 N N . LYS B 1 49 ? -17.766 -14.969 -6.004 1 87.06 49 LYS B N 1
ATOM 1792 C CA . LYS B 1 49 ? -18.875 -15.672 -5.367 1 87.06 49 LYS B CA 1
ATOM 1793 C C . LYS B 1 49 ? -18.688 -17.188 -5.441 1 87.06 49 LYS B C 1
ATOM 1795 O O . LYS B 1 49 ? -19.109 -17.922 -4.547 1 87.06 49 LYS B O 1
ATOM 1800 N N . ASN B 1 50 ? -18.125 -17.531 -6.492 1 84.44 50 ASN B N 1
ATOM 1801 C CA . ASN B 1 50 ? -17.938 -18.969 -6.695 1 84.44 50 ASN B CA 1
ATOM 1802 C C . ASN B 1 50 ? -16.797 -19.5 -5.844 1 84.44 50 ASN B C 1
ATOM 1804 O O . ASN B 1 50 ? -16.609 -20.719 -5.738 1 84.44 50 ASN B O 1
ATOM 1808 N N . LEU B 1 51 ? -16.109 -18.453 -5.301 1 82.81 51 LEU B N 1
ATOM 1809 C CA . LEU B 1 51 ? -15.078 -18.875 -4.371 1 82.81 51 LEU B CA 1
ATOM 1810 C C . LEU B 1 51 ? -15.672 -19.203 -3.006 1 82.81 51 LEU B C 1
ATOM 1812 O O . LEU B 1 51 ? -16.625 -18.562 -2.572 1 82.81 51 LEU B O 1
ATOM 1816 N N . TYR B 1 52 ? -15.5 -20.234 -2.426 1 78 52 TYR B N 1
ATOM 1817 C CA . TYR B 1 52 ? -16.078 -20.656 -1.154 1 78 52 TYR B CA 1
ATOM 1818 C C . TYR B 1 52 ? -15.562 -19.781 -0.009 1 78 52 TYR B C 1
ATOM 1820 O O . TYR B 1 52 ? -16.203 -19.688 1.038 1 78 52 TYR B O 1
ATOM 1828 N N . GLU B 1 53 ? -14.438 -19.141 -0.218 1 84.56 53 GLU B N 1
ATOM 1829 C CA . GLU B 1 53 ? -13.828 -18.344 0.842 1 84.56 53 GLU B CA 1
ATOM 1830 C C . GLU B 1 53 ? -13.352 -17 0.314 1 84.56 53 GLU B C 1
ATOM 1832 O O . GLU B 1 53 ? -12.969 -16.875 -0.852 1 84.56 53 GLU B O 1
ATOM 1837 N N . PRO B 1 54 ? -13.438 -16.016 1.187 1 90.12 54 PRO B N 1
ATOM 1838 C CA . PRO B 1 54 ? -12.945 -14.695 0.79 1 90.12 54 PRO B CA 1
ATOM 1839 C C . PRO B 1 54 ? -11.445 -14.695 0.483 1 90.12 54 PRO B C 1
ATOM 1841 O O . PRO B 1 54 ? -10.703 -15.516 1.027 1 90.12 54 PRO B O 1
ATOM 1844 N N . VAL B 1 55 ? -11 -13.789 -0.369 1 92.25 55 VAL B N 1
ATOM 1845 C CA . VAL B 1 55 ? -9.594 -13.688 -0.763 1 92.25 55 VAL B CA 1
ATOM 1846 C C . VAL B 1 55 ? -8.844 -12.789 0.22 1 92.25 55 VAL B C 1
ATOM 1848 O O . VAL B 1 55 ? -9.125 -11.586 0.308 1 92.25 55 VAL B O 1
ATOM 1851 N N . LYS B 1 56 ? -7.867 -13.352 0.833 1 93.62 56 LYS B N 1
ATOM 1852 C CA . LYS B 1 56 ? -7.18 -12.609 1.883 1 93.62 56 LYS B CA 1
ATOM 1853 C C . LYS B 1 56 ? -5.809 -12.133 1.41 1 93.62 56 LYS B C 1
ATOM 1855 O O . LYS B 1 56 ? -5.211 -11.242 2.02 1 93.62 56 LYS B O 1
ATOM 1860 N N . LEU B 1 57 ? -5.348 -12.734 0.381 1 93.94 57 LEU B N 1
ATOM 1861 C CA . LEU B 1 57 ? -3.992 -12.445 -0.081 1 93.94 57 LEU B CA 1
ATOM 1862 C C . LEU B 1 57 ? -3.949 -12.336 -1.602 1 93.94 57 LEU B C 1
ATOM 1864 O O . LEU B 1 57 ? -4.504 -13.188 -2.305 1 93.94 57 LEU B O 1
ATOM 1868 N N . ALA B 1 58 ? -3.412 -11.281 -2.061 1 94.69 58 ALA B N 1
ATOM 1869 C CA . ALA B 1 58 ? -3.146 -11.094 -3.484 1 94.69 58 ALA B CA 1
ATOM 1870 C C . ALA B 1 58 ? -1.652 -10.93 -3.746 1 94.69 58 ALA B C 1
ATOM 1872 O O . ALA B 1 58 ? -0.952 -10.25 -2.998 1 94.69 58 ALA B O 1
ATOM 1873 N N . LEU B 1 59 ? -1.16 -11.633 -4.754 1 92.44 59 LEU B N 1
ATOM 1874 C CA . LEU B 1 59 ? 0.242 -11.555 -5.148 1 92.44 59 LEU B CA 1
ATOM 1875 C C . LEU B 1 59 ? 0.383 -10.938 -6.535 1 92.44 59 LEU B C 1
ATOM 1877 O O . LEU B 1 59 ? -0.238 -11.398 -7.496 1 92.44 59 LEU B O 1
ATOM 1881 N N . ASN B 1 60 ? 1.159 -9.93 -6.621 1 92.62 60 ASN B N 1
ATOM 1882 C CA . ASN B 1 60 ? 1.329 -9.242 -7.898 1 92.62 60 ASN B CA 1
ATOM 1883 C C . ASN B 1 60 ? 2.803 -9.102 -8.266 1 92.62 60 ASN B C 1
ATOM 1885 O O . ASN B 1 60 ? 3.607 -8.617 -7.473 1 92.62 60 ASN B O 1
ATOM 1889 N N . GLY B 1 61 ? 3.146 -9.586 -9.461 1 89.69 61 GLY B N 1
ATOM 1890 C CA . GLY B 1 61 ? 4.512 -9.461 -9.945 1 89.69 61 GLY B CA 1
ATOM 1891 C C . GLY B 1 61 ? 4.645 -8.531 -11.133 1 89.69 61 GLY B C 1
ATOM 1892 O O . GLY B 1 61 ? 5.723 -8.398 -11.719 1 89.69 61 GLY B O 1
ATOM 1893 N N . VAL B 1 62 ? 3.57 -7.91 -11.492 1 87.75 62 VAL B N 1
ATOM 1894 C CA . VAL B 1 62 ? 3.551 -7.145 -12.734 1 87.75 62 VAL B CA 1
ATOM 1895 C C . VAL B 1 62 ? 3.65 -5.652 -12.422 1 87.75 62 VAL B C 1
ATOM 1897 O O . VAL B 1 62 ? 4.461 -4.938 -13.016 1 87.75 62 VAL B O 1
ATOM 1900 N N . GLY B 1 63 ? 2.908 -5.137 -11.484 1 91.62 63 GLY B N 1
ATOM 1901 C CA . GLY B 1 63 ? 2.822 -3.715 -11.188 1 91.62 63 GLY B CA 1
ATOM 1902 C C . GLY B 1 63 ? 1.759 -2.998 -12 1 91.62 63 GLY B C 1
ATOM 1903 O O . GLY B 1 63 ? 0.808 -3.621 -12.477 1 91.62 63 GLY B O 1
ATOM 1904 N N . GLY B 1 64 ? 1.865 -1.637 -12.016 1 92.88 64 GLY B N 1
ATOM 1905 C CA . GLY B 1 64 ? 0.926 -0.854 -12.805 1 92.88 64 GLY B CA 1
ATOM 1906 C C . GLY B 1 64 ? -0.524 -1.15 -12.469 1 92.88 64 GLY B C 1
ATOM 1907 O O . GLY B 1 64 ? -0.867 -1.365 -11.305 1 92.88 64 GLY B O 1
ATOM 1908 N N . ARG B 1 65 ? -1.287 -1.162 -13.531 1 93.38 65 ARG B N 1
ATOM 1909 C CA . ARG B 1 65 ? -2.723 -1.383 -13.383 1 93.38 65 ARG B CA 1
ATOM 1910 C C . ARG B 1 65 ? -3.014 -2.816 -12.953 1 93.38 65 ARG B C 1
ATOM 1912 O O . ARG B 1 65 ? -4.043 -3.086 -12.336 1 93.38 65 ARG B O 1
ATOM 1919 N N . SER B 1 66 ? -2.168 -3.719 -13.289 1 93.19 66 SER B N 1
ATOM 1920 C CA . SER B 1 66 ? -2.35 -5.109 -12.883 1 93.19 66 SER B CA 1
ATOM 1921 C C . SER B 1 66 ? -2.463 -5.234 -11.367 1 93.19 66 SER B C 1
ATOM 1923 O O . SER B 1 66 ? -3.25 -6.039 -10.867 1 93.19 66 SER B O 1
ATOM 1925 N N . ALA B 1 67 ? -1.721 -4.43 -10.648 1 95.25 67 ALA B N 1
ATOM 1926 C CA . ALA B 1 67 ? -1.785 -4.43 -9.188 1 95.25 67 ALA B CA 1
ATOM 1927 C C . ALA B 1 67 ? -3.174 -4.027 -8.703 1 95.25 67 ALA B C 1
ATOM 1929 O O . ALA B 1 67 ? -3.695 -4.605 -7.746 1 95.25 67 ALA B O 1
ATOM 1930 N N . LEU B 1 68 ? -3.697 -3.088 -9.352 1 95.94 68 LEU B N 1
ATOM 1931 C CA . LEU B 1 68 ? -5.047 -2.625 -9.039 1 95.94 68 LEU B CA 1
ATOM 1932 C C . LEU B 1 68 ? -6.062 -3.746 -9.219 1 95.94 68 LEU B C 1
ATOM 1934 O O . LEU B 1 68 ? -6.898 -3.977 -8.344 1 95.94 68 LEU B O 1
ATOM 1938 N N . VAL B 1 69 ? -5.961 -4.375 -10.305 1 94.56 69 VAL B N 1
ATOM 1939 C CA . VAL B 1 69 ? -6.91 -5.426 -10.664 1 94.56 69 VAL B CA 1
ATOM 1940 C C . VAL B 1 69 ? -6.816 -6.57 -9.656 1 94.56 69 VAL B C 1
ATOM 1942 O O . VAL B 1 69 ? -7.832 -7.016 -9.117 1 94.56 69 VAL B O 1
ATOM 1945 N N . VAL B 1 70 ? -5.688 -6.992 -9.336 1 94.44 70 VAL B N 1
ATOM 1946 C CA . VAL B 1 70 ? -5.492 -8.117 -8.43 1 94.44 70 VAL B CA 1
ATOM 1947 C C . VAL B 1 70 ? -5.957 -7.734 -7.023 1 94.44 70 VAL B C 1
ATOM 1949 O O . VAL B 1 70 ? -6.617 -8.523 -6.344 1 94.44 70 VAL B O 1
ATOM 1952 N N . ALA B 1 71 ? -5.648 -6.547 -6.586 1 95.94 71 ALA B N 1
ATOM 1953 C CA . ALA B 1 71 ? -6.008 -6.082 -5.25 1 95.94 71 ALA B CA 1
ATOM 1954 C C . ALA B 1 71 ? -7.523 -5.953 -5.102 1 95.94 71 ALA B C 1
ATOM 1956 O O . ALA B 1 71 ? -8.055 -6.047 -3.994 1 95.94 71 ALA B O 1
ATOM 1957 N N . SER B 1 72 ? -8.18 -5.758 -6.188 1 94.88 72 SER B N 1
ATOM 1958 C CA . SER B 1 72 ? -9.625 -5.566 -6.148 1 94.88 72 SER B CA 1
ATOM 1959 C C . SER B 1 72 ? -10.344 -6.844 -5.734 1 94.88 72 SER B C 1
ATOM 1961 O O . SER B 1 72 ? -11.523 -6.812 -5.379 1 94.88 72 SER B O 1
ATOM 1963 N N . ALA B 1 73 ? -9.641 -7.93 -5.758 1 94.19 73 ALA B N 1
ATOM 1964 C CA . ALA B 1 73 ? -10.234 -9.211 -5.395 1 94.19 73 ALA B CA 1
ATOM 1965 C C . ALA B 1 73 ? -10.227 -9.414 -3.879 1 94.19 73 ALA B C 1
ATOM 1967 O O . ALA B 1 73 ? -10.898 -10.305 -3.361 1 94.19 73 ALA B O 1
ATOM 1968 N N . LEU B 1 74 ? -9.539 -8.609 -3.188 1 95.31 74 LEU B N 1
ATOM 1969 C CA . LEU B 1 74 ? -9.273 -8.836 -1.771 1 95.31 74 LEU B CA 1
ATOM 1970 C C . LEU B 1 74 ? -10.523 -8.562 -0.939 1 95.31 74 LEU B C 1
ATOM 1972 O O . LEU B 1 74 ? -11.281 -7.629 -1.231 1 95.31 74 LEU B O 1
ATOM 1976 N N . GLU B 1 75 ? -10.664 -9.383 0.038 1 94.25 75 GLU B N 1
ATOM 1977 C CA . GLU B 1 75 ? -11.656 -9.07 1.066 1 94.25 75 GLU B CA 1
ATOM 1978 C C . GLU B 1 75 ? -11.188 -7.926 1.957 1 94.25 75 GLU B C 1
ATOM 1980 O O . GLU B 1 75 ? -10.031 -7.496 1.871 1 94.25 75 GLU B O 1
ATOM 1985 N N . ARG B 1 76 ? -12.141 -7.43 2.777 1 93.25 76 ARG B N 1
ATOM 1986 C CA . ARG B 1 76 ? -11.758 -6.426 3.764 1 93.25 76 ARG B CA 1
ATOM 1987 C C . ARG B 1 76 ? -10.594 -6.918 4.621 1 93.25 76 ARG B C 1
ATOM 1989 O O . ARG B 1 76 ? -10.586 -8.07 5.062 1 93.25 76 ARG B O 1
ATOM 1996 N N . GLY B 1 77 ? -9.594 -6.051 4.75 1 94 77 GLY B N 1
ATOM 1997 C CA . GLY B 1 77 ? -8.445 -6.398 5.562 1 94 77 GLY B CA 1
ATOM 1998 C C . GLY B 1 77 ? -7.426 -7.246 4.824 1 94 77 GLY B C 1
ATOM 1999 O O . GLY B 1 77 ? -6.426 -7.68 5.406 1 94 77 GLY B O 1
ATOM 2000 N N . GLY B 1 78 ? -7.656 -7.535 3.584 1 95.62 78 GLY B N 1
ATOM 2001 C CA . GLY B 1 78 ? -6.742 -8.344 2.797 1 95.62 78 GLY B CA 1
ATOM 2002 C C . GLY B 1 78 ? -5.426 -7.652 2.51 1 95.62 78 GLY B C 1
ATOM 2003 O O . GLY B 1 78 ? -5.305 -6.438 2.689 1 95.62 78 GLY B O 1
ATOM 2004 N N . THR B 1 79 ? -4.461 -8.43 2.045 1 96.62 79 THR B N 1
ATOM 2005 C CA . THR B 1 79 ? -3.129 -7.898 1.775 1 96.62 79 THR B CA 1
ATOM 2006 C C . THR B 1 79 ? -2.705 -8.203 0.341 1 96.62 79 THR B C 1
ATOM 2008 O O . THR B 1 79 ? -2.898 -9.32 -0.146 1 96.62 79 THR B O 1
ATOM 2011 N N . VAL B 1 80 ? -2.211 -7.199 -0.273 1 96.81 80 VAL B N 1
ATOM 2012 C CA . VAL B 1 80 ? -1.581 -7.383 -1.576 1 96.81 80 VAL B CA 1
ATOM 2013 C C . VAL B 1 80 ? -0.065 -7.266 -1.439 1 96.81 80 VAL B C 1
ATOM 2015 O O . VAL B 1 80 ? 0.436 -6.316 -0.828 1 96.81 80 VAL B O 1
ATOM 2018 N N . VAL B 1 81 ? 0.598 -8.242 -2.002 1 95.19 81 VAL B N 1
ATOM 2019 C CA . VAL B 1 81 ? 2.053 -8.305 -1.904 1 95.19 81 VAL B CA 1
ATOM 2020 C C . VAL B 1 81 ? 2.668 -8.195 -3.297 1 95.19 81 VAL B C 1
ATOM 2022 O O . VAL B 1 81 ? 2.369 -9 -4.18 1 95.19 81 VAL B O 1
ATOM 2025 N N . SER B 1 82 ? 3.49 -7.152 -3.469 1 94.5 82 SER B N 1
ATOM 2026 C CA . SER B 1 82 ? 4.281 -7.035 -4.688 1 94.5 82 SER B CA 1
ATOM 2027 C C . SER B 1 82 ? 5.602 -7.793 -4.566 1 94.5 82 SER B C 1
ATOM 2029 O O . SER B 1 82 ? 6.363 -7.574 -3.623 1 94.5 82 SER B O 1
ATOM 2031 N N . TYR B 1 83 ? 5.863 -8.656 -5.5 1 89.06 83 TYR B N 1
ATOM 2032 C CA . TYR B 1 83 ? 7.094 -9.438 -5.422 1 89.06 83 TYR B CA 1
ATOM 2033 C C . TYR B 1 83 ? 7.953 -9.227 -6.66 1 89.06 83 TYR B C 1
ATOM 2035 O O . TYR B 1 83 ? 9.062 -9.758 -6.754 1 89.06 83 TYR B O 1
ATOM 2043 N N . GLY B 1 84 ? 7.387 -8.445 -7.578 1 83.31 84 GLY B N 1
ATOM 2044 C CA . GLY B 1 84 ? 8.078 -8.102 -8.812 1 83.31 84 GLY B CA 1
ATOM 2045 C C . GLY B 1 84 ? 7.488 -6.891 -9.508 1 83.31 84 GLY B C 1
ATOM 2046 O O . GLY B 1 84 ? 6.512 -6.309 -9.031 1 83.31 84 GLY B O 1
ATOM 2047 N N . GLU B 1 85 ? 8.148 -6.492 -10.57 1 85.31 85 GLU B N 1
ATOM 2048 C CA . GLU B 1 85 ? 7.711 -5.348 -11.367 1 85.31 85 GLU B CA 1
ATOM 2049 C C . GLU B 1 85 ? 7.988 -5.574 -12.852 1 85.31 85 GLU B C 1
ATOM 2051 O O . GLU B 1 85 ? 8.766 -4.836 -13.461 1 85.31 85 GLU B O 1
ATOM 2056 N N . MET B 1 86 ? 7.164 -6.406 -13.383 1 76.94 86 MET B N 1
ATOM 2057 C CA . MET B 1 86 ? 7.414 -6.789 -14.766 1 76.94 86 MET B CA 1
ATOM 2058 C C . MET B 1 86 ? 7.035 -5.66 -15.719 1 76.94 86 MET B C 1
ATOM 2060 O O . MET B 1 86 ? 7.641 -5.508 -16.781 1 76.94 86 MET B O 1
ATOM 2064 N N . SER B 1 87 ? 6.141 -4.891 -15.461 1 83.56 87 SER B N 1
ATOM 2065 C CA . SER B 1 87 ? 5.66 -3.836 -16.344 1 83.56 87 SER B CA 1
ATOM 2066 C C . SER B 1 87 ? 6.59 -2.627 -16.328 1 83.56 87 SER B C 1
ATOM 2068 O O . SER B 1 87 ? 6.59 -1.817 -17.25 1 83.56 87 SER B O 1
ATOM 2070 N N . GLY B 1 88 ? 7.312 -2.514 -15.211 1 86.75 88 GLY B N 1
ATOM 2071 C CA . GLY B 1 88 ? 8.141 -1.336 -15.008 1 86.75 88 GLY B CA 1
ATOM 2072 C C . GLY B 1 88 ? 7.344 -0.111 -14.602 1 86.75 88 GLY B C 1
ATOM 2073 O O . GLY B 1 88 ? 7.891 0.991 -14.516 1 86.75 88 GLY B O 1
ATOM 2074 N N . GLU B 1 89 ? 6.074 -0.269 -14.422 1 91.69 89 GLU B N 1
ATOM 2075 C CA . GLU B 1 89 ? 5.191 0.837 -14.062 1 91.69 89 GLU B CA 1
ATOM 2076 C C . GLU B 1 89 ? 4.918 0.856 -12.562 1 91.69 89 GLU B C 1
ATOM 2078 O O . GLU B 1 89 ? 4.883 -0.194 -11.922 1 91.69 89 GLU B O 1
ATOM 2083 N N . ASN B 1 90 ? 4.695 2.053 -12.086 1 94.88 90 ASN B N 1
ATOM 2084 C CA . ASN B 1 90 ? 4.285 2.172 -10.695 1 94.88 90 ASN B CA 1
ATOM 2085 C C . ASN B 1 90 ? 2.996 1.403 -10.422 1 94.88 90 ASN B C 1
ATOM 2087 O O . ASN B 1 90 ? 2.072 1.422 -11.234 1 94.88 90 ASN B O 1
ATOM 2091 N N . ALA B 1 91 ? 3 0.764 -9.289 1 96.31 91 ALA B N 1
ATOM 2092 C CA . ALA B 1 91 ? 1.781 0.05 -8.914 1 96.31 91 ALA B CA 1
ATOM 2093 C C . ALA B 1 91 ? 0.646 1.024 -8.609 1 96.31 91 ALA B C 1
ATOM 2095 O O . ALA B 1 91 ? 0.861 2.057 -7.969 1 96.31 91 ALA B O 1
ATOM 2096 N N . GLN B 1 92 ? -0.477 0.663 -9.078 1 97.06 92 GLN B N 1
ATOM 2097 C CA . GLN B 1 92 ? -1.666 1.458 -8.789 1 97.06 92 GLN B CA 1
ATOM 2098 C C . GLN B 1 92 ? -2.596 0.729 -7.824 1 97.06 92 GLN B C 1
ATOM 2100 O O . GLN B 1 92 ? -2.748 -0.492 -7.902 1 97.06 92 GLN B O 1
ATOM 2105 N N . PHE B 1 93 ? -3.227 1.538 -6.934 1 97.06 93 PHE B N 1
ATOM 2106 C CA . PHE B 1 93 ? -4.195 0.985 -5.996 1 97.06 93 PHE B CA 1
ATOM 2107 C C . PHE B 1 93 ? -5.359 1.946 -5.793 1 97.06 93 PHE B C 1
ATOM 2109 O O . PHE B 1 93 ? -5.176 3.166 -5.816 1 97.06 93 PHE B O 1
ATOM 2116 N N . SER B 1 94 ? -6.484 1.353 -5.621 1 95.38 94 SER B N 1
ATOM 2117 C CA . SER B 1 94 ? -7.648 2.158 -5.266 1 95.38 94 SER B CA 1
ATOM 2118 C C . SER B 1 94 ? -7.492 2.77 -3.877 1 95.38 94 SER B C 1
ATOM 2120 O O . SER B 1 94 ? -7.422 2.047 -2.879 1 95.38 94 SER B O 1
ATOM 2122 N N . THR B 1 95 ? -7.492 4.082 -3.816 1 92.56 95 THR B N 1
ATOM 2123 C CA . THR B 1 95 ? -7.406 4.758 -2.527 1 92.56 95 THR B CA 1
ATOM 2124 C C . THR B 1 95 ? -8.602 4.402 -1.646 1 92.56 95 THR B C 1
ATOM 2126 O O . THR B 1 95 ? -8.453 4.199 -0.44 1 92.56 95 THR B O 1
ATOM 2129 N N . SER B 1 96 ? -9.75 4.316 -2.27 1 91.12 96 SER B N 1
ATOM 2130 C CA . SER B 1 96 ? -10.961 3.963 -1.548 1 91.12 96 SER B CA 1
ATOM 2131 C C . SER B 1 96 ? -10.836 2.594 -0.886 1 91.12 96 SER B C 1
ATOM 2133 O O . SER B 1 96 ? -11.32 2.391 0.229 1 91.12 96 SER B O 1
ATOM 2135 N N . SER B 1 97 ? -10.203 1.654 -1.589 1 93.31 97 SER B N 1
ATOM 2136 C CA . SER B 1 97 ? -10.031 0.323 -1.018 1 93.31 97 SER B CA 1
ATOM 2137 C C . SER B 1 97 ? -9.172 0.367 0.24 1 93.31 97 SER B C 1
ATOM 2139 O O . SER B 1 97 ? -9.414 -0.381 1.19 1 93.31 97 SER B O 1
ATOM 2141 N N . PHE B 1 98 ? -8.133 1.213 0.254 1 93.81 98 PHE B N 1
ATOM 2142 C CA . PHE B 1 98 ? -7.316 1.39 1.447 1 93.81 98 PHE B CA 1
ATOM 2143 C C . PHE B 1 98 ? -8.148 1.923 2.604 1 93.81 98 PHE B C 1
ATOM 2145 O O . PHE B 1 98 ? -8.117 1.374 3.707 1 93.81 98 PHE B O 1
ATOM 2152 N N . ILE B 1 99 ? -8.875 2.904 2.322 1 88.88 99 ILE B N 1
ATOM 2153 C CA . ILE B 1 99 ? -9.562 3.67 3.357 1 88.88 99 ILE B CA 1
ATOM 2154 C C . ILE B 1 99 ? -10.773 2.885 3.863 1 88.88 99 ILE B C 1
ATOM 2156 O O . ILE B 1 99 ? -10.969 2.752 5.074 1 88.88 99 ILE B O 1
ATOM 2160 N N . PHE B 1 100 ? -11.547 2.219 2.967 1 88.31 100 PHE B N 1
ATOM 2161 C CA . PHE B 1 100 ? -12.844 1.667 3.361 1 88.31 100 PHE B CA 1
ATOM 2162 C C . PHE B 1 100 ? -12.75 0.155 3.539 1 88.31 100 PHE B C 1
ATOM 2164 O O . PHE B 1 100 ? -13.539 -0.435 4.281 1 88.31 100 PHE B O 1
ATOM 2171 N N . ASN B 1 101 ? -11.812 -0.453 2.854 1 91.88 101 ASN B N 1
ATOM 2172 C CA . ASN B 1 101 ? -11.719 -1.905 2.963 1 91.88 101 ASN B CA 1
ATOM 2173 C C . ASN B 1 101 ? -10.484 -2.33 3.76 1 91.88 101 ASN B C 1
ATOM 2175 O O . ASN B 1 101 ? -10.242 -3.523 3.938 1 91.88 101 ASN B O 1
ATOM 2179 N N . ASP B 1 102 ? -9.664 -1.363 4.133 1 92.75 102 ASP B N 1
ATOM 2180 C CA . ASP B 1 102 ? -8.516 -1.601 4.992 1 92.75 102 ASP B CA 1
ATOM 2181 C C . ASP B 1 102 ? -7.523 -2.561 4.336 1 92.75 102 ASP B C 1
ATOM 2183 O O . ASP B 1 102 ? -6.984 -3.453 4.992 1 92.75 102 ASP B O 1
ATOM 2187 N N . ILE B 1 103 ? -7.402 -2.461 3.064 1 95.69 103 ILE B N 1
ATOM 2188 C CA . ILE B 1 103 ? -6.414 -3.293 2.389 1 95.69 103 ILE B CA 1
ATOM 2189 C C . ILE B 1 103 ? -5.008 -2.799 2.723 1 95.69 103 ILE B C 1
ATOM 2191 O O . ILE B 1 103 ? -4.816 -1.623 3.039 1 95.69 103 ILE B O 1
ATOM 2195 N N . ILE B 1 104 ? -4.078 -3.725 2.691 1 97.19 104 ILE B N 1
ATOM 2196 C CA . ILE B 1 104 ? -2.678 -3.408 2.961 1 97.19 104 ILE B CA 1
ATOM 2197 C C . ILE B 1 104 ? -1.821 -3.789 1.756 1 97.19 104 ILE B C 1
ATOM 2199 O O . ILE B 1 104 ? -1.995 -4.863 1.177 1 97.19 104 ILE B O 1
ATOM 2203 N N . ALA B 1 105 ? -0.979 -2.885 1.348 1 98.06 105 ALA B N 1
ATOM 2204 C CA . ALA B 1 105 ? -0.012 -3.193 0.297 1 98.06 105 ALA B CA 1
ATOM 2205 C C . ALA B 1 105 ? 1.407 -3.244 0.855 1 98.06 105 ALA B C 1
ATOM 2207 O O . ALA B 1 105 ? 1.812 -2.363 1.618 1 98.06 105 ALA B O 1
ATOM 2208 N N . ARG B 1 106 ? 2.104 -4.27 0.505 1 96.44 106 ARG B N 1
ATOM 2209 C CA . ARG B 1 106 ? 3.498 -4.426 0.904 1 96.44 106 ARG B CA 1
ATOM 2210 C C . ARG B 1 106 ? 4.293 -5.176 -0.16 1 96.44 106 ARG B C 1
ATOM 2212 O O . ARG B 1 106 ? 3.74 -5.566 -1.19 1 96.44 106 ARG B O 1
ATOM 2219 N N . GLY B 1 107 ? 5.598 -5.172 0.109 1 93.06 107 GLY B N 1
ATOM 2220 C CA . GLY B 1 107 ? 6.465 -5.887 -0.818 1 93.06 107 GLY B CA 1
ATOM 2221 C C . GLY B 1 107 ? 7.156 -7.082 -0.19 1 93.06 107 GLY B C 1
ATOM 2222 O O . GLY B 1 107 ? 7.148 -7.234 1.033 1 93.06 107 GLY B O 1
ATOM 2223 N N . PHE B 1 108 ? 7.598 -7.887 -1.012 1 88.75 108 PHE B N 1
ATOM 2224 C CA . PHE B 1 108 ? 8.383 -9.031 -0.573 1 88.75 108 PHE B CA 1
ATOM 2225 C C . PHE B 1 108 ? 9.516 -9.32 -1.554 1 88.75 108 PHE B C 1
ATOM 2227 O O . PHE B 1 108 ? 9.273 -9.523 -2.744 1 88.75 108 PHE B O 1
ATOM 2234 N N . ALA B 1 109 ? 10.641 -9.203 -0.993 1 82.56 109 ALA B N 1
ATOM 2235 C CA . ALA B 1 109 ? 11.812 -9.625 -1.751 1 82.56 109 ALA B CA 1
ATOM 2236 C C . ALA B 1 109 ? 12.32 -10.984 -1.267 1 82.56 109 ALA B C 1
ATOM 2238 O O . ALA B 1 109 ? 12.859 -11.086 -0.164 1 82.56 109 ALA B O 1
ATOM 2239 N N . ILE B 1 110 ? 12.234 -11.984 -2.07 1 76.56 110 ILE B N 1
ATOM 2240 C CA . ILE B 1 110 ? 12.617 -13.328 -1.67 1 76.56 110 ILE B CA 1
ATOM 2241 C C . ILE B 1 110 ? 14.102 -13.367 -1.319 1 76.56 110 ILE B C 1
ATOM 2243 O O . ILE B 1 110 ? 14.508 -14.062 -0.384 1 76.56 110 ILE B O 1
ATOM 2247 N N . MET B 1 111 ? 14.805 -12.562 -2.006 1 74.5 111 MET B N 1
ATOM 2248 C CA . MET B 1 111 ? 16.25 -12.57 -1.77 1 74.5 111 MET B CA 1
ATOM 2249 C C . MET B 1 111 ? 16.562 -12.031 -0.38 1 74.5 111 MET B C 1
ATOM 2251 O O . MET B 1 111 ? 17.484 -12.523 0.282 1 74.5 111 MET B O 1
ATOM 2255 N N . ASN B 1 112 ? 15.852 -11.023 -0.038 1 75.75 112 ASN B N 1
ATOM 2256 C CA . ASN B 1 112 ? 16.047 -10.5 1.309 1 75.75 112 ASN B CA 1
ATOM 2257 C C . ASN B 1 112 ? 15.75 -11.555 2.371 1 75.75 112 ASN B C 1
ATOM 2259 O O . ASN B 1 112 ? 16.453 -11.641 3.379 1 75.75 112 ASN B O 1
ATOM 2263 N N . PHE B 1 113 ? 14.812 -12.312 2.146 1 77.19 113 PHE B N 1
ATOM 2264 C CA . PHE B 1 113 ? 14.445 -13.383 3.061 1 77.19 113 PHE B CA 1
ATOM 2265 C C . PHE B 1 113 ? 15.508 -14.469 3.086 1 77.19 113 PHE B C 1
ATOM 2267 O O . PHE B 1 113 ? 15.945 -14.898 4.156 1 77.19 113 PHE B O 1
ATOM 2274 N N . TYR B 1 114 ? 15.914 -14.758 1.947 1 77.81 114 TYR B N 1
ATOM 2275 C CA . TYR B 1 114 ? 16.891 -15.828 1.795 1 77.81 114 TYR B CA 1
ATOM 2276 C C . TYR B 1 114 ? 18.234 -15.422 2.359 1 77.81 114 TYR B C 1
ATOM 2278 O O . TYR B 1 114 ? 18.938 -16.234 2.975 1 77.81 114 TYR B O 1
ATOM 2286 N N . ASN B 1 115 ? 18.594 -14.211 2.227 1 80.5 115 ASN B N 1
ATOM 2287 C CA . ASN B 1 115 ? 19.922 -13.75 2.611 1 80.5 115 ASN B CA 1
ATOM 2288 C C . ASN B 1 115 ? 19.984 -13.406 4.098 1 80.5 115 ASN B C 1
ATOM 2290 O O . ASN B 1 115 ? 21.078 -13.18 4.637 1 80.5 115 ASN B O 1
ATOM 2294 N N . ASN B 1 116 ? 18.891 -13.406 4.68 1 83.25 116 ASN B N 1
ATOM 2295 C CA . ASN B 1 116 ? 18.859 -13.195 6.125 1 83.25 116 ASN B CA 1
ATOM 2296 C C . ASN B 1 116 ? 19.266 -14.453 6.883 1 83.25 116 ASN B C 1
ATOM 2298 O O . ASN B 1 116 ? 18.562 -15.469 6.828 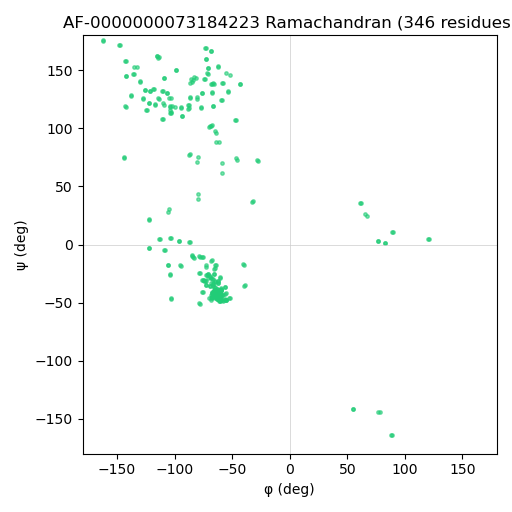1 83.25 116 ASN B O 1
ATOM 2302 N N . PRO B 1 117 ? 20.312 -14.375 7.594 1 88.06 117 PRO B N 1
ATOM 2303 C CA . PRO B 1 117 ? 20.797 -15.57 8.289 1 88.06 117 PRO B CA 1
ATOM 2304 C C . PRO B 1 117 ? 19.781 -16.125 9.289 1 88.06 117 PRO B C 1
ATOM 2306 O O . PRO B 1 117 ? 19.766 -17.328 9.547 1 88.06 117 PRO B O 1
ATOM 2309 N N . GLU B 1 118 ? 18.969 -15.266 9.812 1 91.44 118 GLU B N 1
ATOM 2310 C CA . GLU B 1 118 ? 17.953 -15.695 10.773 1 91.44 118 GLU B CA 1
ATOM 2311 C C . GLU B 1 118 ? 16.953 -16.641 10.125 1 91.44 118 GLU B C 1
ATOM 2313 O O . GLU B 1 118 ? 16.25 -17.391 10.82 1 91.44 118 GLU B O 1
ATOM 2318 N N . ASN B 1 119 ? 16.953 -16.594 8.773 1 89.75 119 ASN B N 1
ATOM 2319 C CA . ASN B 1 119 ? 15.961 -17.391 8.062 1 89.75 119 ASN B CA 1
ATOM 2320 C C . ASN B 1 119 ? 16.578 -18.656 7.469 1 89.75 119 ASN B C 1
ATOM 2322 O O . ASN B 1 119 ? 15.898 -19.422 6.77 1 89.75 119 ASN B O 1
ATOM 2326 N N . ALA B 1 120 ? 17.75 -18.922 7.723 1 86.31 120 ALA B N 1
ATOM 2327 C CA . ALA B 1 120 ? 18.484 -20 7.062 1 86.31 120 ALA B CA 1
ATOM 2328 C C . ALA B 1 120 ? 17.766 -21.344 7.266 1 86.31 120 ALA B C 1
ATOM 2330 O O . ALA B 1 120 ? 17.547 -22.094 6.305 1 86.31 120 ALA B O 1
ATOM 2331 N N . THR B 1 121 ? 17.422 -21.594 8.5 1 89.44 121 THR B N 1
ATOM 2332 C CA . THR B 1 121 ? 16.766 -22.859 8.812 1 89.44 121 THR B CA 1
ATOM 2333 C C . THR B 1 121 ? 15.422 -22.969 8.102 1 89.44 121 THR B C 1
ATOM 2335 O O . THR B 1 121 ? 15.094 -24.016 7.535 1 89.44 121 THR B O 1
ATOM 2338 N N . LYS B 1 122 ? 14.719 -21.922 8.164 1 88.75 122 LYS B N 1
ATOM 2339 C CA . LYS B 1 122 ? 13.422 -21.906 7.496 1 88.75 122 LYS B CA 1
ATOM 2340 C C . LYS B 1 122 ? 13.578 -22.094 5.988 1 88.75 122 LYS B C 1
ATOM 2342 O O . LYS B 1 122 ? 12.789 -22.797 5.359 1 88.75 122 LYS B O 1
ATOM 2347 N N . CYS B 1 123 ? 14.555 -21.453 5.461 1 82.19 123 CYS B N 1
ATOM 2348 C CA . CYS B 1 123 ? 14.82 -21.594 4.031 1 82.19 123 CYS B CA 1
ATOM 2349 C C . CYS B 1 123 ? 15.164 -23.031 3.66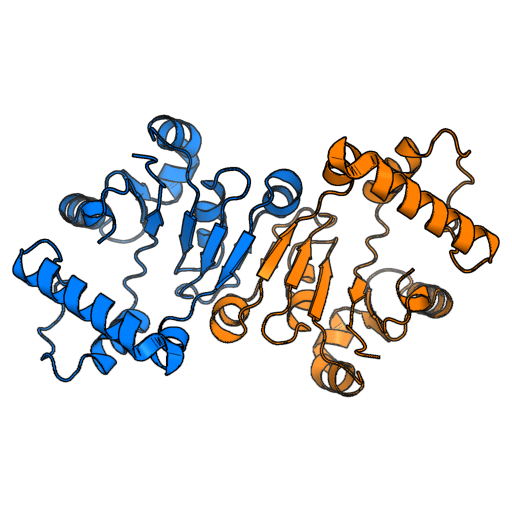6 1 82.19 123 CYS B C 1
ATOM 2351 O O . CYS B 1 123 ? 14.672 -23.547 2.664 1 82.19 123 CYS B O 1
ATOM 2353 N N . ASP B 1 124 ? 15.898 -23.562 4.508 1 82.12 124 ASP B N 1
ATOM 2354 C CA . ASP B 1 124 ? 16.25 -24.953 4.277 1 82.12 124 ASP B CA 1
ATOM 2355 C C . ASP B 1 124 ? 15.016 -25.859 4.262 1 82.12 124 ASP B C 1
ATOM 2357 O O . ASP B 1 124 ? 14.891 -26.734 3.412 1 82.12 124 ASP B O 1
ATOM 2361 N N . GLN B 1 125 ? 14.219 -25.594 5.156 1 88.12 125 GLN B N 1
ATOM 2362 C CA . GLN B 1 125 ? 12.992 -26.375 5.25 1 88.12 125 GLN B CA 1
ATOM 2363 C C . GLN B 1 125 ? 12.117 -26.172 4.016 1 88.12 125 GLN B C 1
ATOM 2365 O O . GLN B 1 125 ? 11.539 -27.125 3.494 1 88.12 125 GLN B O 1
ATOM 2370 N N . ILE B 1 126 ? 12.016 -24.953 3.615 1 80.69 126 ILE B N 1
ATOM 2371 C CA . ILE B 1 126 ? 11.219 -24.641 2.436 1 80.69 126 ILE B CA 1
ATOM 2372 C C . ILE B 1 126 ? 11.789 -25.375 1.22 1 80.69 126 ILE B C 1
ATOM 2374 O O . ILE B 1 126 ? 11.039 -26 0.461 1 80.69 126 ILE B O 1
ATOM 2378 N N . PHE B 1 127 ? 13.023 -25.328 1.167 1 78.62 127 PHE B N 1
ATOM 2379 C CA . PHE B 1 127 ? 13.664 -25.984 0.034 1 78.62 127 PHE B CA 1
ATOM 2380 C C . PHE B 1 127 ? 13.453 -27.484 0.095 1 78.62 127 PHE B C 1
ATOM 2382 O O . PHE B 1 127 ? 13.219 -28.141 -0.932 1 78.62 127 PHE B O 1
ATOM 2389 N N . HIS B 1 128 ? 13.57 -27.953 1.217 1 81.31 128 HIS B N 1
ATOM 2390 C CA . HIS B 1 128 ? 13.305 -29.375 1.392 1 81.31 128 HIS B CA 1
ATOM 2391 C C . HIS B 1 128 ? 11.883 -29.734 0.98 1 81.31 128 HIS B C 1
ATOM 2393 O O . HIS B 1 128 ? 11.664 -30.703 0.253 1 81.31 128 HIS B O 1
ATOM 2399 N N . ASP B 1 129 ? 11 -28.984 1.409 1 79.88 129 ASP B N 1
ATOM 2400 C CA . ASP B 1 129 ? 9.594 -29.219 1.07 1 79.88 129 ASP B CA 1
ATOM 2401 C C . ASP B 1 129 ? 9.375 -29.156 -0.44 1 79.88 129 ASP B C 1
ATOM 2403 O O . ASP B 1 129 ? 8.641 -29.969 -1.004 1 79.88 129 ASP B O 1
ATOM 2407 N N . LEU B 1 130 ? 10.031 -28.188 -1.002 1 76 130 LEU B N 1
ATOM 2408 C CA . LEU B 1 130 ? 9.898 -28.031 -2.445 1 76 130 LEU B CA 1
ATOM 2409 C C . LEU B 1 130 ? 10.477 -29.234 -3.18 1 76 130 LEU B C 1
ATOM 2411 O O . LEU B 1 130 ? 9.898 -29.688 -4.168 1 76 130 LEU B O 1
ATOM 2415 N N . GLN B 1 131 ? 11.57 -29.688 -2.641 1 77.31 131 GLN B N 1
ATOM 2416 C CA . GLN B 1 131 ? 12.188 -30.859 -3.229 1 77.31 131 GLN B CA 1
ATOM 2417 C C . GLN B 1 131 ? 11.281 -32.094 -3.102 1 77.31 131 GLN B C 1
ATOM 2419 O O . GLN B 1 131 ? 11.164 -32.875 -4.035 1 77.31 131 GLN B O 1
ATOM 2424 N N . GLU B 1 132 ? 10.719 -32.156 -2.008 1 81.12 132 GLU B N 1
ATOM 2425 C CA . GLU B 1 132 ? 9.812 -33.281 -1.785 1 81.12 132 GLU B CA 1
ATOM 2426 C C . GLU B 1 132 ? 8.609 -33.219 -2.727 1 81.12 132 GLU B C 1
ATOM 2428 O O . GLU B 1 132 ? 8.188 -34.219 -3.266 1 81.12 132 GLU B O 1
ATOM 2433 N N . LEU B 1 133 ? 8.109 -32.094 -2.926 1 75.31 133 LEU B N 1
ATOM 2434 C CA . LEU B 1 133 ? 6.98 -31.906 -3.838 1 75.31 133 LEU B CA 1
ATOM 2435 C C . LEU B 1 133 ? 7.391 -32.219 -5.273 1 75.31 133 LEU B C 1
ATOM 2437 O O . LEU B 1 133 ? 6.609 -32.781 -6.031 1 75.31 133 LEU B O 1
ATOM 2441 N N . TYR B 1 134 ? 8.562 -31.859 -5.527 1 72.94 134 TYR B N 1
ATOM 2442 C CA . TYR B 1 134 ? 9.086 -32.156 -6.859 1 72.94 134 TYR B CA 1
ATOM 2443 C C . TYR B 1 134 ? 9.219 -33.656 -7.074 1 72.94 134 TYR B C 1
ATOM 2445 O O . TYR B 1 134 ? 8.828 -34.156 -8.117 1 72.94 134 TYR B O 1
ATOM 2453 N N . LYS B 1 135 ? 9.68 -34.25 -6.109 1 78.12 135 LYS B N 1
ATOM 2454 C CA . LYS B 1 135 ? 9.828 -35.719 -6.168 1 78.12 135 LYS B CA 1
ATOM 2455 C C . LYS B 1 135 ? 8.477 -36.406 -6.328 1 78.12 135 LYS B C 1
ATOM 2457 O O . LYS B 1 135 ? 8.383 -37.438 -6.961 1 78.12 135 LYS B O 1
ATOM 2462 N N . GLN B 1 136 ? 7.535 -35.812 -5.805 1 78.5 136 GLN B N 1
ATOM 2463 C CA . GLN B 1 136 ? 6.188 -36.375 -5.871 1 78.5 136 GLN B CA 1
ATOM 2464 C C . GLN B 1 136 ? 5.473 -35.938 -7.145 1 78.5 136 GLN B C 1
ATOM 2466 O O . GLN B 1 136 ? 4.281 -36.188 -7.32 1 78.5 136 GLN B O 1
ATOM 2471 N N . ASN B 1 137 ? 6.176 -35.188 -7.992 1 72.38 137 ASN B N 1
ATOM 2472 C CA . ASN B 1 137 ? 5.664 -34.719 -9.273 1 72.38 137 ASN B CA 1
ATOM 2473 C C . ASN B 1 137 ? 4.523 -33.719 -9.078 1 72.38 137 ASN B C 1
ATOM 2475 O O . ASN B 1 137 ? 3.596 -33.656 -9.891 1 72.38 137 ASN B O 1
ATOM 2479 N N . ARG B 1 138 ? 4.531 -33.125 -7.992 1 71.44 138 ARG B N 1
ATOM 2480 C CA . ARG B 1 138 ? 3.486 -32.156 -7.711 1 71.44 138 ARG B CA 1
ATOM 2481 C C . ARG B 1 138 ? 3.941 -30.75 -8.078 1 71.44 138 ARG B C 1
ATOM 2483 O O . ARG B 1 138 ? 3.152 -29.797 -8.023 1 71.44 138 ARG B O 1
ATOM 2490 N N . LEU B 1 139 ? 5.172 -30.531 -8.211 1 63.56 139 LEU B N 1
ATOM 2491 C CA . LEU B 1 139 ? 5.754 -29.281 -8.695 1 63.56 139 LEU B CA 1
ATOM 2492 C C . LEU B 1 139 ? 6.359 -29.469 -10.086 1 63.56 139 LEU B C 1
ATOM 2494 O O . LEU B 1 139 ? 7.145 -30.391 -10.305 1 63.56 139 LEU B O 1
ATOM 2498 N N . LYS B 1 140 ? 5.633 -28.875 -11.039 1 59.34 140 LYS B N 1
ATOM 2499 C CA . LYS B 1 140 ? 6.188 -28.969 -12.391 1 59.34 140 LYS B CA 1
ATOM 2500 C C . LYS B 1 140 ? 7.047 -27.766 -12.727 1 59.34 140 LYS B C 1
ATOM 2502 O O . LYS B 1 140 ? 6.676 -26.625 -12.414 1 59.34 140 LYS B O 1
ATOM 2507 N N . SER B 1 141 ? 8.312 -27.984 -12.828 1 53.06 141 SER B N 1
ATOM 2508 C CA . SER B 1 141 ? 9.195 -26.891 -13.25 1 53.06 141 SER B CA 1
ATOM 2509 C C . SER B 1 141 ? 8.797 -26.375 -14.625 1 53.06 141 SER B C 1
ATOM 2511 O O . SER B 1 141 ? 8.344 -27.141 -15.484 1 53.06 141 SER B O 1
ATOM 2513 N N . PRO B 1 142 ? 8.547 -25.031 -14.609 1 50 142 PRO B N 1
ATOM 2514 C CA . PRO B 1 142 ? 8.352 -24.594 -16 1 50 142 PRO B CA 1
ATOM 2515 C C . PRO B 1 142 ? 9.375 -25.203 -16.953 1 50 142 PRO B C 1
ATOM 2517 O O . PRO B 1 142 ? 10.438 -25.672 -16.516 1 50 142 PRO B O 1
ATOM 2520 N N . ASP B 1 143 ? 8.891 -25.594 -18.078 1 41.69 143 ASP B N 1
ATOM 2521 C CA . ASP B 1 143 ? 9.828 -26.125 -19.078 1 41.69 143 ASP B CA 1
ATOM 2522 C C . ASP B 1 143 ? 11.188 -25.438 -18.953 1 41.69 143 ASP B C 1
ATOM 2524 O O . ASP B 1 143 ? 11.383 -24.328 -19.469 1 41.69 143 ASP B O 1
ATOM 2528 N N . MET B 1 144 ? 11.492 -25.203 -17.734 1 40.03 144 MET B N 1
ATOM 2529 C CA . MET B 1 144 ? 12.805 -24.562 -17.641 1 40.03 144 MET B CA 1
ATOM 2530 C C . MET B 1 144 ? 13.906 -25.531 -18.078 1 40.03 144 MET B C 1
ATOM 2532 O O . MET B 1 144 ? 13.758 -26.75 -17.984 1 40.03 144 MET B O 1
ATOM 2536 N N . ASP B 1 145 ? 14.82 -24.969 -18.812 1 38.88 145 ASP B N 1
ATOM 2537 C CA . ASP B 1 145 ? 16.094 -25.625 -19.062 1 38.88 145 ASP B CA 1
ATOM 2538 C C . ASP B 1 145 ? 16.703 -26.172 -17.781 1 38.88 145 ASP B C 1
ATOM 2540 O O . ASP B 1 145 ? 16.594 -25.547 -16.719 1 38.88 145 ASP B O 1
ATOM 2544 N N . LYS B 1 146 ? 16.688 -27.516 -17.594 1 40.97 146 LYS B N 1
ATOM 2545 C CA . LYS B 1 146 ? 17.266 -28.328 -16.531 1 40.97 146 LYS B CA 1
ATOM 2546 C C . LYS B 1 146 ? 18.484 -27.672 -15.922 1 40.97 146 LYS B C 1
ATOM 2548 O O . LYS B 1 146 ? 19.469 -27.422 -16.625 1 40.97 146 LYS B O 1
ATOM 2553 N N . TRP B 1 147 ? 18.328 -26.516 -15.055 1 37.97 147 TRP B N 1
ATOM 2554 C CA . TRP B 1 147 ? 19.562 -26.078 -14.43 1 37.97 147 TRP B CA 1
ATOM 2555 C C . TRP B 1 147 ? 19.953 -27 -13.273 1 37.97 147 TRP B C 1
ATOM 2557 O O . TRP B 1 147 ? 19.094 -27.594 -12.625 1 37.97 147 TRP B O 1
ATOM 2567 N N . GLY B 1 148 ? 21.094 -27.484 -13.164 1 36.41 148 GLY B N 1
ATOM 2568 C CA . GLY B 1 148 ? 21.641 -28.328 -12.117 1 36.41 148 GLY B CA 1
ATOM 2569 C C . GLY B 1 148 ? 21.5 -27.719 -10.734 1 36.41 148 GLY B C 1
ATOM 2570 O O . GLY B 1 148 ? 21.297 -26.516 -10.594 1 36.41 148 GLY B O 1
ATOM 2571 N N . MET B 1 149 ? 21.312 -28.484 -9.602 1 40.31 149 MET B N 1
ATOM 2572 C CA . MET B 1 149 ? 21.156 -28.203 -8.18 1 40.31 149 MET B CA 1
ATOM 2573 C C . MET B 1 149 ? 22.094 -27.078 -7.742 1 40.31 149 MET B C 1
ATOM 2575 O O . MET B 1 149 ? 21.766 -26.312 -6.84 1 40.31 149 MET B O 1
ATOM 2579 N N . GLN B 1 150 ? 23.25 -27.031 -8.305 1 40.66 150 GLN B N 1
ATOM 2580 C CA . GLN B 1 150 ? 24.297 -26.094 -7.895 1 40.66 150 GLN B CA 1
ATOM 2581 C C . GLN B 1 150 ? 23.969 -24.672 -8.32 1 40.66 150 GLN B C 1
ATOM 2583 O O . GLN B 1 150 ? 24.594 -23.719 -7.84 1 40.66 150 GLN B O 1
ATOM 2588 N N . ASP B 1 151 ? 23.078 -24.547 -9.227 1 41 151 ASP B N 1
ATOM 2589 C CA . ASP B 1 151 ? 22.859 -23.219 -9.781 1 41 151 ASP B CA 1
ATOM 2590 C C . ASP B 1 151 ? 21.562 -22.625 -9.258 1 41 151 ASP B C 1
ATOM 2592 O O . ASP B 1 151 ? 20.906 -21.828 -9.953 1 41 151 ASP B O 1
ATOM 2596 N N . TYR B 1 152 ? 21.219 -23.062 -8.102 1 41.41 152 TYR B N 1
ATOM 2597 C CA . TYR B 1 152 ? 19.969 -22.656 -7.484 1 41.41 152 TYR B CA 1
ATOM 2598 C C . TYR B 1 152 ? 19.844 -21.141 -7.465 1 41.41 152 TYR B C 1
ATOM 2600 O O . TYR B 1 152 ? 18.766 -20.594 -7.723 1 41.41 152 TYR B O 1
ATOM 2608 N N . SER B 1 153 ? 20.891 -20.531 -7.078 1 43.59 153 SER B N 1
ATOM 2609 C CA . SER B 1 153 ? 20.859 -19.078 -7.039 1 43.59 153 SER B CA 1
ATOM 2610 C C . SER B 1 153 ? 20.5 -18.5 -8.398 1 43.59 153 SER B C 1
ATOM 2612 O O . SER B 1 153 ? 19.703 -17.562 -8.492 1 43.59 153 SER B O 1
ATOM 2614 N N . LYS B 1 154 ? 21.078 -19.062 -9.414 1 46.28 154 LYS B N 1
ATOM 2615 C CA . LYS B 1 154 ? 20.797 -18.594 -10.773 1 46.28 154 LYS B CA 1
ATOM 2616 C C . LYS B 1 154 ? 19.359 -18.875 -11.164 1 46.28 154 LYS B C 1
ATOM 2618 O O . LYS B 1 154 ? 18.719 -18.062 -11.859 1 46.28 154 LYS B O 1
ATOM 2623 N N . ALA B 1 155 ? 18.906 -19.953 -10.648 1 45.22 155 ALA B N 1
ATOM 2624 C CA . ALA B 1 155 ? 17.531 -20.312 -10.984 1 45.22 155 ALA B CA 1
ATOM 2625 C C . ALA B 1 155 ? 16.531 -19.328 -10.367 1 45.22 155 ALA B C 1
ATOM 2627 O O . ALA B 1 155 ? 15.578 -18.922 -11.016 1 45.22 155 ALA B O 1
ATOM 2628 N N . ILE B 1 156 ? 16.797 -19.078 -9.156 1 45.06 156 ILE B N 1
ATOM 2629 C CA . ILE B 1 156 ? 15.938 -18.094 -8.508 1 45.06 156 ILE B CA 1
ATOM 2630 C C . ILE B 1 156 ? 16.078 -16.75 -9.211 1 45.06 156 ILE B C 1
ATOM 2632 O O . ILE B 1 156 ? 15.078 -16.062 -9.461 1 45.06 156 ILE B O 1
ATOM 2636 N N . GLU B 1 157 ? 17.312 -16.406 -9.438 1 45 157 GLU B N 1
ATOM 2637 C CA . GLU B 1 157 ? 17.562 -15.172 -10.18 1 45 157 GLU B CA 1
ATOM 2638 C C . GLU B 1 157 ? 16.844 -15.188 -11.531 1 45 157 GLU B C 1
ATOM 2640 O O . GLU B 1 157 ? 16.266 -14.18 -11.945 1 45 157 GLU B O 1
ATOM 2645 N N . HIS B 1 158 ? 17 -16.219 -12.172 1 46.12 158 HIS B N 1
ATOM 2646 C CA . HIS B 1 158 ? 16.375 -16.359 -13.477 1 46.12 158 HIS B CA 1
ATOM 2647 C C . HIS B 1 158 ? 14.852 -16.344 -13.367 1 46.12 158 HIS B C 1
ATOM 2649 O O . HIS B 1 158 ? 14.156 -15.836 -14.258 1 46.12 158 HIS B O 1
ATOM 2655 N N . ALA B 1 159 ? 14.398 -17.062 -12.43 1 44.25 159 ALA B N 1
ATOM 2656 C CA . ALA B 1 159 ? 12.953 -17.078 -12.211 1 44.25 159 ALA B CA 1
ATOM 2657 C C . ALA B 1 159 ? 12.43 -15.672 -11.938 1 44.25 159 ALA B C 1
ATOM 2659 O O . ALA B 1 159 ? 11.312 -15.328 -12.328 1 44.25 159 ALA B O 1
ATOM 2660 N N . VAL B 1 160 ? 13.172 -15.008 -11.133 1 43.19 160 VAL B N 1
ATOM 2661 C CA . VAL B 1 160 ? 12.828 -13.617 -10.852 1 43.19 160 VAL B CA 1
ATOM 2662 C C . VAL B 1 160 ? 13.016 -12.766 -12.102 1 43.19 160 VAL B C 1
ATOM 2664 O O . VAL B 1 160 ? 12.227 -11.859 -12.367 1 43.19 160 VAL B O 1
ATOM 2667 N N . ASP B 1 161 ? 14.078 -12.969 -12.703 1 40.41 161 ASP B N 1
ATOM 2668 C CA . ASP B 1 161 ? 14.414 -12.125 -13.844 1 40.41 161 ASP B CA 1
ATOM 2669 C C . ASP B 1 161 ? 13.477 -12.391 -15.016 1 40.41 161 ASP B C 1
ATOM 2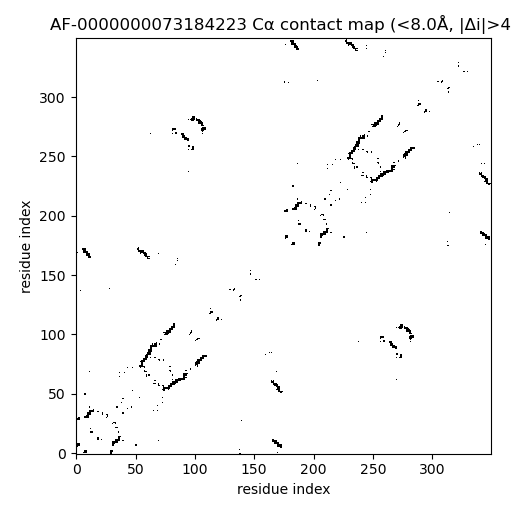671 O O . ASP B 1 161 ? 13.25 -11.508 -15.852 1 40.41 161 ASP B O 1
ATOM 2675 N N . HIS B 1 162 ? 13.234 -13.727 -15.375 1 39.72 162 HIS B N 1
ATOM 2676 C CA . HIS B 1 162 ? 12.555 -13.914 -16.656 1 39.72 162 HIS B CA 1
ATOM 2677 C C . HIS B 1 162 ? 11.047 -13.727 -16.516 1 39.72 162 HIS B C 1
ATOM 2679 O O . HIS B 1 162 ? 10.492 -13.922 -15.43 1 39.72 162 HIS B O 1
ATOM 2685 N N . GLY B 1 163 ? 10.242 -13.141 -17.453 1 37.75 163 GLY B N 1
ATOM 2686 C CA . GLY B 1 163 ? 8.984 -12.625 -17.953 1 37.75 163 GLY B CA 1
ATOM 2687 C C . GLY B 1 163 ? 7.789 -13.477 -17.562 1 37.75 163 GLY B C 1
ATOM 2688 O O . GLY B 1 163 ? 6.688 -13.289 -18.078 1 37.75 163 GLY B O 1
ATOM 2689 N N . HIS B 1 164 ? 7.961 -14.727 -17.156 1 38.03 164 HIS B N 1
ATOM 2690 C CA . HIS B 1 164 ? 6.621 -15.297 -17.078 1 38.03 164 HIS B CA 1
ATOM 2691 C C . HIS B 1 164 ? 5.918 -14.891 -15.789 1 38.03 164 HIS B C 1
ATOM 2693 O O . HIS B 1 164 ? 6.152 -15.477 -14.734 1 38.03 164 HIS B O 1
ATOM 2699 N N . PRO B 1 165 ? 5.488 -13.656 -15.57 1 36.12 165 PRO B N 1
ATOM 2700 C CA . PRO B 1 165 ? 4.902 -13.047 -14.375 1 36.12 165 PRO B CA 1
ATOM 2701 C C . PRO B 1 165 ? 3.621 -13.75 -13.93 1 36.12 165 PRO B C 1
ATOM 2703 O O . PRO B 1 165 ? 2.627 -13.75 -14.656 1 36.12 165 PRO B O 1
ATOM 2706 N N . LYS B 1 166 ? 3.656 -14.961 -13.406 1 37.41 166 LYS B N 1
ATOM 2707 C CA . LYS B 1 166 ? 2.396 -15.555 -12.969 1 37.41 166 LYS B CA 1
ATOM 2708 C C . LYS B 1 166 ? 1.858 -14.852 -11.727 1 37.41 166 LYS B C 1
ATOM 2710 O O . LYS B 1 166 ? 2.592 -14.641 -10.766 1 37.41 166 LYS B O 1
ATOM 2715 N N . GLN B 1 167 ? 0.866 -13.938 -11.852 1 32.59 167 GLN B N 1
ATOM 2716 C CA . GLN B 1 167 ? 0.122 -13.227 -10.82 1 32.59 167 GLN B CA 1
ATOM 2717 C C . GLN B 1 167 ? -0.77 -14.18 -10.031 1 32.59 167 GLN B C 1
ATOM 2719 O O . GLN B 1 167 ? -1.444 -15.031 -10.609 1 32.59 167 GLN B O 1
ATOM 2724 N N . LEU B 1 168 ? -0.406 -14.617 -8.742 1 32.53 168 LEU B N 1
ATOM 2725 C CA . LEU B 1 168 ? -1.157 -15.594 -7.965 1 32.53 168 LEU B CA 1
ATOM 2726 C C . LEU B 1 168 ? -1.997 -14.906 -6.891 1 32.53 168 LEU B C 1
ATOM 2728 O O . LEU B 1 168 ? -1.538 -13.961 -6.25 1 32.53 168 LEU B O 1
ATOM 2732 N N . ILE B 1 169 ? -3.365 -15 -6.855 1 30.73 169 ILE B N 1
ATOM 2733 C CA . ILE B 1 169 ? -4.289 -14.602 -5.797 1 30.73 169 ILE B CA 1
ATOM 2734 C C . ILE B 1 169 ? -4.598 -15.805 -4.906 1 30.73 169 ILE B C 1
ATOM 2736 O O . ILE B 1 169 ? -4.914 -16.891 -5.406 1 30.73 169 ILE B O 1
ATOM 2740 N N . ILE B 1 170 ? -4.254 -15.812 -3.553 1 30.47 170 ILE B N 1
ATOM 2741 C CA . ILE B 1 170 ? -4.375 -16.953 -2.641 1 30.47 170 ILE B CA 1
ATOM 2742 C C . ILE B 1 170 ? -5.594 -16.75 -1.74 1 30.47 170 ILE B C 1
ATOM 2744 O O . ILE B 1 170 ? -5.781 -15.688 -1.161 1 30.47 170 ILE B O 1
ATOM 2748 N N . GLU B 1 171 ? -6.676 -17.672 -1.841 1 27.64 171 GLU B N 1
ATOM 2749 C CA . GLU B 1 171 ? -7.836 -17.75 -0.958 1 27.64 171 GLU B CA 1
ATOM 2750 C C . GLU B 1 171 ? -7.547 -18.656 0.245 1 27.64 171 GLU B C 1
ATOM 2752 O O . GLU B 1 171 ? -6.895 -19.688 0.112 1 27.64 171 GLU B O 1
ATOM 2757 N N . ASP B 1 172 ? -7.586 -18.047 1.441 1 27.12 172 ASP B N 1
ATOM 2758 C CA . ASP B 1 172 ? -7.465 -18.828 2.676 1 27.12 172 ASP B CA 1
ATOM 2759 C C . ASP B 1 172 ? -8.633 -19.797 2.836 1 27.12 172 ASP B C 1
ATOM 2761 O O . ASP B 1 172 ? -9.789 -19.391 2.791 1 27.12 172 ASP B O 1
ATOM 2765 N N . THR B 1 173 ? -8.633 -20.984 2.346 1 23.77 173 THR B N 1
ATOM 2766 C CA . THR B 1 173 ? -9.609 -21.953 2.812 1 23.77 173 THR B CA 1
ATOM 2767 C C . THR B 1 173 ? -9.398 -22.266 4.293 1 23.77 173 THR B C 1
ATOM 2769 O O . THR B 1 173 ? -8.281 -22.609 4.711 1 23.77 173 THR B O 1
ATOM 2772 N N . VAL B 1 174 ? -10.133 -21.594 5.238 1 23.59 174 VAL B N 1
ATOM 2773 C CA . VAL B 1 174 ? -10.336 -22.219 6.543 1 23.59 174 VAL B CA 1
ATOM 2774 C C . VAL B 1 174 ? -10.727 -23.688 6.355 1 23.59 174 VAL B C 1
ATOM 2776 O O . VAL B 1 174 ? -11.766 -24 5.77 1 23.59 174 VAL B O 1
ATOM 2779 N N . LEU B 1 175 ? -9.867 -24.625 5.961 1 19.22 175 LEU B N 1
ATOM 2780 C CA . LEU B 1 175 ? -10.281 -25.906 6.535 1 19.22 175 LEU B CA 1
ATOM 2781 C C . LEU B 1 175 ? -10.094 -25.906 8.047 1 19.22 175 LEU B C 1
ATOM 2783 O O . LEU B 1 175 ? -9.086 -25.391 8.555 1 19.22 175 LEU B O 1
#

InterPro domains:
  IPR036291 NAD(P)-binding domain superfamily [SSF51735] (4-136)
  IPR051034 Mitochondrial Enoyl-ACP Reductase [PTHR43981] (4-169)